Protein AF-A0A7C7V0B1-F1 (afdb_monomer)

Nearest PDB structures (foldseek):
  1vpr-assembly1_A  TM=5.498E-01  e=6.782E-03  Lingulaulax polyedra
  7qh3-assembly2_B  TM=4.962E-01  e=2.217E-03  Streptomyces tsukubensis NRRL18488
  3ebk-assembly3_B-2  TM=6.084E-01  e=1.508E-02  Blattella germanica
  4n7c-assembly1_A  TM=5.414E-01  e=1.095E-02  Blattella germanica
  5xdn-assembly1_B  TM=3.796E-01  e=1.393E+00  Homo sapiens

Solvent-accessible surface area (backbone atoms only — not comparable to full-atom values): 11658 Å² total; per-residue (Å²): 141,87,80,90,90,89,85,86,89,85,86,90,89,80,90,84,82,87,84,89,82,92,78,89,80,90,86,83,95,82,87,81,88,86,74,86,87,84,86,78,86,81,82,82,78,72,87,69,71,82,64,80,74,80,75,65,70,72,69,77,72,72,67,89,54,50,76,54,52,68,56,82,73,62,48,46,21,46,33,40,35,43,45,97,85,71,47,74,48,53,34,40,32,40,34,42,74,56,89,85,32,35,40,36,40,41,39,55,49,96,94,42,62,34,50,29,48,25,45,69,57,70,50,34,41,40,30,42,32,34,56,83,94,46,49,30,42,33,42,26,44,61,44,77,58,96,93,41,49,35,31,48,31,39,33,37,47,74,91,58,94,66,68,38,52,34,38,36,35,57,54,78,77,78,77,77,71,86,76,82,130

Structure (mmCIF, N/CA/C/O backbone):
data_AF-A0A7C7V0B1-F1
#
_entry.id   AF-A0A7C7V0B1-F1
#
loop_
_atom_site.group_PDB
_atom_site.id
_atom_site.type_symbol
_atom_site.label_atom_id
_atom_site.label_alt_id
_atom_site.label_comp_id
_atom_site.label_asym_id
_atom_site.label_entity_id
_atom_site.label_seq_id
_atom_site.pdbx_PDB_ins_code
_atom_site.Cartn_x
_atom_site.Cartn_y
_atom_site.Cartn_z
_atom_site.occupancy
_atom_site.B_iso_or_equiv
_atom_site.auth_seq_id
_atom_site.auth_comp_id
_atom_site.auth_asym_id
_atom_site.auth_atom_id
_atom_site.pdbx_PDB_model_num
ATOM 1 N N . MET A 1 1 ? 12.903 0.380 -45.245 1.00 43.28 1 MET A N 1
ATOM 2 C CA . MET A 1 1 ? 13.443 -0.996 -45.399 1.00 43.28 1 MET A CA 1
ATOM 3 C C . MET A 1 1 ? 14.188 -1.308 -44.102 1.00 43.28 1 MET A C 1
ATOM 5 O O . MET A 1 1 ? 15.089 -0.557 -43.791 1.00 43.28 1 MET A O 1
ATOM 9 N N . ARG A 1 2 ? 13.814 -2.235 -43.213 1.00 42.97 2 ARG A N 1
ATOM 10 C CA . ARG A 1 2 ? 13.424 -3.642 -43.376 1.00 42.97 2 ARG A CA 1
ATOM 11 C C . ARG A 1 2 ? 12.303 -4.007 -42.384 1.00 42.97 2 ARG A C 1
ATOM 13 O O . ARG A 1 2 ? 12.419 -3.738 -41.195 1.00 42.97 2 ARG A O 1
ATOM 20 N N . ARG A 1 3 ? 11.232 -4.609 -42.906 1.00 41.62 3 ARG A N 1
ATOM 21 C CA . ARG A 1 3 ? 10.153 -5.289 -42.173 1.00 41.62 3 ARG A CA 1
ATOM 22 C C . ARG A 1 3 ? 10.438 -6.798 -42.153 1.00 41.62 3 ARG A C 1
ATOM 24 O O . ARG A 1 3 ? 11.178 -7.274 -43.006 1.00 41.62 3 ARG A O 1
ATOM 31 N N . GLN A 1 4 ? 9.724 -7.503 -41.2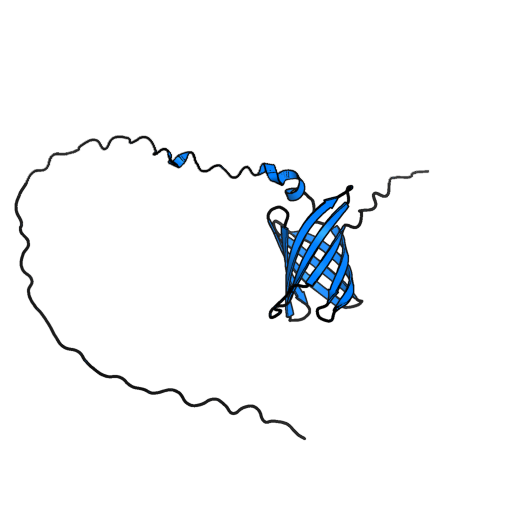71 1.00 45.44 4 GLN A N 1
ATOM 32 C CA . GLN A 1 4 ? 9.375 -8.932 -41.340 1.00 45.44 4 GLN A CA 1
ATOM 33 C C . GLN A 1 4 ? 10.504 -9.944 -41.129 1.00 45.44 4 GLN A C 1
ATOM 35 O O . GLN A 1 4 ? 11.417 -10.028 -41.941 1.00 45.44 4 GLN A O 1
ATOM 40 N N . ARG A 1 5 ? 10.342 -10.784 -40.093 1.00 54.62 5 ARG A N 1
ATOM 41 C CA . ARG A 1 5 ? 10.600 -12.242 -40.092 1.00 54.62 5 ARG A CA 1
ATOM 42 C C . ARG A 1 5 ? 10.501 -12.803 -38.668 1.00 54.62 5 ARG A C 1
ATOM 44 O O . ARG A 1 5 ? 11.525 -13.086 -38.084 1.00 54.62 5 ARG A O 1
ATOM 51 N N . TYR A 1 6 ? 9.293 -12.967 -38.126 1.00 43.28 6 TYR A N 1
ATOM 52 C CA . TYR A 1 6 ? 9.020 -13.939 -37.050 1.00 43.28 6 TYR A CA 1
ATOM 53 C C . TYR A 1 6 ? 7.540 -14.334 -37.105 1.00 43.28 6 TYR A C 1
ATOM 55 O O . TYR A 1 6 ? 6.726 -13.918 -36.291 1.00 43.28 6 TYR A O 1
ATOM 63 N N . LEU A 1 7 ? 7.181 -15.083 -38.146 1.00 43.78 7 LEU A N 1
ATOM 64 C CA . LEU A 1 7 ? 5.898 -15.774 -38.242 1.00 43.78 7 LEU A CA 1
ATOM 65 C C . LEU A 1 7 ? 6.133 -17.065 -39.031 1.00 43.78 7 LEU A C 1
ATOM 67 O O . LEU A 1 7 ? 5.916 -17.076 -40.231 1.00 43.78 7 LEU A O 1
ATOM 71 N N . PHE A 1 8 ? 6.699 -18.096 -38.395 1.00 40.25 8 PHE A N 1
ATOM 72 C CA . PHE A 1 8 ? 6.881 -19.423 -39.008 1.00 40.25 8 PHE A CA 1
ATOM 73 C C . PHE A 1 8 ? 7.229 -20.498 -37.964 1.00 40.25 8 PHE A C 1
ATOM 75 O O . PHE A 1 8 ? 8.280 -21.104 -38.066 1.00 40.25 8 PHE A O 1
ATOM 82 N N . ILE A 1 9 ? 6.377 -20.753 -36.960 1.00 39.91 9 ILE A N 1
ATOM 83 C CA . ILE A 1 9 ? 6.318 -22.083 -36.309 1.00 39.91 9 ILE A CA 1
ATOM 84 C C . ILE A 1 9 ? 4.865 -22.364 -35.878 1.00 39.91 9 ILE A C 1
ATOM 86 O O . ILE A 1 9 ? 4.483 -22.192 -34.727 1.00 39.91 9 ILE A O 1
ATOM 90 N N . LEU A 1 10 ? 4.039 -22.766 -36.842 1.00 38.09 10 LEU A N 1
ATOM 91 C CA . LEU A 1 10 ? 2.802 -23.526 -36.649 1.00 38.09 10 LEU A CA 1
ATOM 92 C C . LEU A 1 10 ? 2.903 -24.696 -37.628 1.00 38.09 10 LEU A C 1
ATOM 94 O O . LEU A 1 10 ? 2.845 -24.451 -38.829 1.00 38.09 10 LEU A O 1
ATOM 98 N N . SER A 1 11 ? 3.123 -25.922 -37.143 1.00 38.41 11 SER A N 1
ATOM 99 C CA . SER A 1 11 ? 2.775 -27.187 -37.820 1.00 38.41 11 SER A CA 1
ATOM 100 C C . SER A 1 11 ? 3.426 -28.382 -37.111 1.00 38.41 11 SER A C 1
ATOM 102 O O . SER A 1 11 ? 4.613 -28.338 -36.810 1.00 38.41 11 SER A O 1
ATOM 104 N N . ALA A 1 12 ? 2.650 -29.464 -36.994 1.00 34.66 12 ALA A N 1
ATOM 105 C CA . ALA A 1 12 ? 3.042 -30.857 -36.746 1.00 34.66 12 ALA A CA 1
ATOM 106 C C . ALA A 1 12 ? 3.020 -31.368 -35.292 1.00 34.66 12 ALA A C 1
ATOM 108 O O . ALA A 1 12 ? 4.056 -31.533 -34.663 1.00 34.66 12 ALA A O 1
ATOM 109 N N . ALA A 1 13 ? 1.821 -31.728 -34.817 1.00 35.50 13 ALA A N 1
ATOM 110 C CA . ALA A 1 13 ? 1.584 -32.981 -34.081 1.00 35.50 13 ALA A CA 1
ATOM 111 C C . ALA A 1 13 ? 0.068 -33.244 -33.975 1.00 35.50 13 ALA A C 1
ATOM 113 O O . ALA A 1 13 ? -0.548 -33.119 -32.922 1.00 35.50 13 ALA A O 1
ATOM 114 N N . CYS A 1 14 ? -0.547 -33.567 -35.112 1.00 31.14 14 CYS A N 1
ATOM 115 C CA . CYS A 1 14 ? -1.854 -34.212 -35.196 1.00 31.14 14 CYS A CA 1
ATOM 116 C C . CYS A 1 14 ? -1.627 -35.546 -35.924 1.00 31.14 14 CYS A C 1
ATOM 118 O O . CYS A 1 14 ? -0.825 -35.565 -36.855 1.00 31.14 14 CYS A O 1
ATOM 120 N N . LEU A 1 15 ? -2.355 -36.592 -35.512 1.00 37.19 15 LEU A N 1
ATOM 121 C CA . LEU A 1 15 ? -2.392 -37.981 -36.016 1.00 37.19 15 LEU A CA 1
ATOM 122 C C . LEU A 1 15 ? -1.571 -39.013 -35.224 1.00 37.19 15 LEU A C 1
ATOM 124 O O . LEU A 1 15 ? -0.414 -39.273 -35.529 1.00 37.19 15 LEU A O 1
ATOM 128 N N . LEU A 1 16 ? -2.257 -39.716 -34.315 1.00 43.81 16 LEU A N 1
ATOM 129 C CA . LEU A 1 16 ? -2.244 -41.183 -34.278 1.00 43.81 16 LEU A CA 1
ATOM 130 C C . LEU A 1 16 ? -3.671 -41.692 -33.991 1.00 43.81 16 LEU A C 1
ATOM 132 O O . LEU A 1 16 ? -4.286 -41.358 -32.981 1.00 43.81 16 LEU A O 1
ATOM 136 N N . ALA A 1 17 ? -4.185 -42.438 -34.968 1.00 39.75 17 ALA A N 1
ATOM 137 C CA . ALA A 1 17 ? -5.467 -43.137 -35.044 1.00 39.75 17 ALA A CA 1
ATOM 138 C C . ALA A 1 17 ? -5.541 -44.291 -34.013 1.00 39.75 17 ALA A C 1
ATOM 140 O O . ALA A 1 17 ? -4.531 -44.922 -33.727 1.00 39.75 17 ALA A O 1
ATOM 141 N N . ALA A 1 18 ? -6.650 -44.481 -33.291 1.00 40.47 18 ALA A N 1
ATOM 142 C CA . ALA A 1 18 ? -7.795 -45.354 -33.608 1.00 40.47 18 ALA A CA 1
ATOM 143 C C . ALA A 1 18 ? -7.460 -46.839 -33.887 1.00 40.47 18 ALA A C 1
ATOM 145 O O . ALA A 1 18 ? -6.931 -47.155 -34.949 1.00 40.47 18 ALA A O 1
ATOM 146 N N . SER A 1 19 ? -7.853 -47.750 -32.978 1.00 43.00 19 SER A N 1
ATOM 147 C CA . SER A 1 19 ? -8.648 -48.984 -33.235 1.00 43.00 19 SER A CA 1
ATOM 148 C C . SER A 1 19 ? -8.567 -50.020 -32.087 1.00 43.00 19 SER A C 1
ATOM 150 O O . SER A 1 19 ? -7.704 -49.922 -31.222 1.00 43.00 19 SER A O 1
ATOM 152 N N . CYS A 1 20 ? -9.481 -51.006 -32.133 1.00 35.62 20 CYS A N 1
ATOM 153 C CA . CYS A 1 20 ? -9.817 -52.092 -31.186 1.00 35.62 20 CYS A CA 1
ATOM 154 C C . CYS A 1 20 ? -10.740 -51.681 -30.023 1.00 35.62 20 CYS A C 1
ATOM 156 O O . CYS A 1 20 ? -10.361 -50.903 -29.166 1.00 35.62 20 CYS A O 1
ATOM 158 N N . GLY A 1 21 ? -11.966 -52.179 -29.880 1.00 37.69 21 GLY A N 1
ATOM 159 C CA . GLY A 1 21 ? -12.717 -53.188 -30.622 1.00 37.69 21 GLY A CA 1
ATOM 160 C C . GLY A 1 21 ? -13.992 -53.499 -29.829 1.00 37.69 21 GLY A C 1
ATOM 161 O O . GLY A 1 21 ? -13.949 -53.650 -28.612 1.00 37.69 21 GLY A O 1
ATOM 162 N N . VAL A 1 22 ? -15.128 -53.535 -30.520 1.00 48.03 22 VAL A N 1
ATOM 163 C CA . VAL A 1 22 ? -16.443 -53.934 -30.001 1.00 48.03 22 VAL A CA 1
ATOM 164 C C . VAL A 1 22 ? -16.559 -55.462 -30.052 1.00 48.03 22 VAL A C 1
ATOM 166 O O . VAL A 1 22 ? -16.327 -56.044 -31.107 1.00 48.03 22 VAL A O 1
ATOM 169 N N . ALA A 1 23 ? -16.978 -56.090 -28.951 1.00 43.03 23 ALA A N 1
ATOM 170 C CA . ALA A 1 23 ? -17.620 -57.413 -28.896 1.00 43.03 23 ALA A CA 1
ATOM 171 C C . ALA A 1 23 ? -18.469 -57.452 -27.600 1.00 43.03 23 ALA A C 1
ATOM 173 O O . ALA A 1 23 ? -17.923 -57.264 -26.519 1.00 43.03 23 ALA A O 1
ATOM 174 N N . ILE A 1 24 ? -19.810 -57.369 -27.650 1.00 38.50 24 ILE A N 1
ATOM 175 C CA . ILE A 1 24 ? -20.775 -58.493 -27.778 1.00 38.50 24 ILE A CA 1
ATOM 176 C C . ILE A 1 24 ? -20.533 -59.540 -26.668 1.00 38.50 24 ILE A C 1
ATOM 178 O O . ILE A 1 24 ? -19.455 -60.106 -26.620 1.00 38.50 24 ILE A O 1
ATOM 182 N N . GLY A 1 25 ? -21.441 -59.917 -25.762 1.00 32.84 25 GLY A N 1
ATOM 183 C CA . GLY A 1 25 ? -22.861 -59.654 -25.539 1.00 32.84 25 GLY A CA 1
ATOM 184 C C . GLY A 1 25 ? -23.385 -60.609 -24.437 1.00 32.84 25 GLY A C 1
ATOM 185 O O . GLY A 1 25 ? -22.753 -61.618 -24.148 1.00 32.84 25 GLY A O 1
ATOM 186 N N . LEU A 1 26 ? -24.532 -60.259 -23.837 1.00 42.31 26 LEU A N 1
ATOM 187 C CA . LEU A 1 26 ? -25.554 -61.132 -23.219 1.00 42.31 26 LEU A CA 1
ATOM 188 C C . LEU A 1 26 ? -25.122 -62.368 -22.397 1.00 42.31 26 LEU A C 1
ATOM 190 O O . LEU A 1 26 ? -24.929 -63.436 -22.966 1.00 42.31 26 LEU A O 1
ATOM 194 N N . VAL A 1 27 ? -25.220 -62.289 -21.059 1.00 47.41 27 VAL A N 1
ATOM 195 C CA . VAL A 1 27 ? -25.471 -63.461 -20.192 1.00 47.41 27 VAL A CA 1
ATOM 196 C C . VAL A 1 27 ? -26.363 -63.083 -18.988 1.00 47.41 27 VAL A C 1
ATOM 198 O O . VAL A 1 27 ? -25.929 -62.449 -18.037 1.00 47.41 27 VAL A O 1
ATOM 201 N N . LEU A 1 28 ? -27.617 -63.544 -19.072 1.00 43.31 28 LEU A N 1
ATOM 202 C CA . LEU A 1 28 ? -28.501 -64.053 -18.006 1.00 43.31 28 LEU A CA 1
ATOM 203 C C . LEU A 1 28 ? -29.136 -63.103 -16.970 1.00 43.31 28 LEU A C 1
ATOM 205 O O . LEU A 1 28 ? -28.663 -62.875 -15.863 1.00 43.31 28 LEU A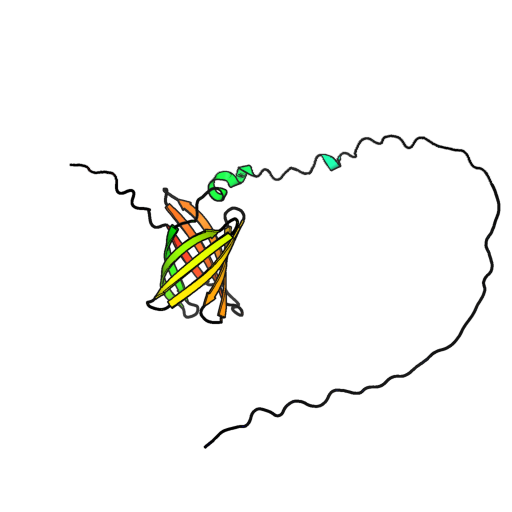 O 1
ATOM 209 N N . HIS A 1 29 ? -30.373 -62.743 -17.312 1.00 39.72 29 HIS A N 1
ATOM 210 C CA . HIS A 1 29 ? -31.479 -62.381 -16.435 1.00 39.72 29 HIS A CA 1
ATOM 211 C C . HIS A 1 29 ? -32.038 -63.630 -15.727 1.00 39.72 29 HIS A C 1
ATOM 213 O O . HIS A 1 29 ? -32.868 -64.330 -16.306 1.00 39.72 29 HIS A O 1
ATOM 219 N N . ARG A 1 30 ? -31.634 -63.931 -14.488 1.00 43.56 30 ARG A N 1
ATOM 220 C CA . ARG A 1 30 ? -32.446 -64.765 -13.578 1.00 43.56 30 ARG A CA 1
ATOM 221 C C . ARG A 1 30 ? -31.876 -64.746 -12.166 1.00 43.56 30 ARG A C 1
ATOM 223 O O . ARG A 1 30 ? -30.726 -65.115 -12.003 1.00 43.56 30 ARG A O 1
ATOM 230 N N . TRP A 1 31 ? -32.718 -64.354 -11.210 1.00 42.06 31 TRP A N 1
ATOM 231 C CA . TRP A 1 31 ? -32.810 -64.795 -9.806 1.00 42.06 31 TRP A CA 1
ATOM 232 C C . TRP A 1 31 ? -33.195 -63.628 -8.886 1.00 42.06 31 TRP A C 1
ATOM 234 O O . TRP A 1 31 ? -32.375 -63.041 -8.192 1.00 42.06 31 TRP A O 1
ATOM 244 N N . LEU A 1 32 ? -34.495 -63.323 -8.889 1.00 49.44 32 LEU A N 1
ATOM 245 C CA . LEU A 1 32 ? -35.196 -62.712 -7.761 1.00 49.44 32 LEU A CA 1
ATOM 246 C C . LEU A 1 32 ? -35.729 -63.856 -6.887 1.00 49.44 32 LEU A C 1
ATOM 248 O O . LEU A 1 32 ? -36.553 -64.630 -7.379 1.00 49.44 32 LEU A O 1
ATOM 252 N N . PRO A 1 33 ? -35.332 -63.977 -5.613 1.00 43.28 33 PRO A N 1
ATOM 253 C CA . PRO A 1 33 ? -36.150 -64.661 -4.632 1.00 43.28 33 PRO A CA 1
ATOM 254 C C . PRO A 1 33 ? -37.215 -63.686 -4.123 1.00 43.28 33 PRO A C 1
ATOM 256 O O . PRO A 1 33 ? -36.978 -62.832 -3.274 1.00 43.28 33 PRO A O 1
ATOM 259 N N . SER A 1 34 ? -38.414 -63.826 -4.675 1.00 50.56 34 SER A N 1
ATOM 260 C CA . SER A 1 34 ? -39.653 -63.396 -4.045 1.00 50.56 34 SER A CA 1
ATOM 261 C C . SER A 1 34 ? -40.023 -64.421 -2.981 1.00 50.56 34 SER A C 1
ATOM 263 O O . SER A 1 34 ? -40.470 -65.511 -3.337 1.00 50.56 34 SER A O 1
ATOM 265 N N . ALA A 1 35 ? -39.868 -64.082 -1.703 1.00 43.75 35 ALA A N 1
ATOM 266 C CA . ALA A 1 35 ? -40.652 -64.729 -0.665 1.00 43.75 35 ALA A CA 1
ATOM 267 C C . ALA A 1 35 ? -40.609 -63.998 0.687 1.00 43.75 35 ALA A C 1
ATOM 269 O O . ALA A 1 35 ? -39.569 -63.977 1.328 1.00 43.75 35 ALA A O 1
ATOM 270 N N . TRP A 1 36 ? -41.805 -63.568 1.118 1.00 45.97 36 TRP A N 1
ATOM 271 C CA . TRP A 1 36 ? -42.296 -63.583 2.505 1.00 45.97 36 TRP A CA 1
ATOM 272 C C . TRP A 1 36 ? -41.688 -62.491 3.404 1.00 45.97 36 TRP A C 1
ATOM 274 O O . TRP A 1 36 ? -40.487 -62.390 3.566 1.00 45.97 36 TRP A O 1
ATOM 284 N N . GLY A 1 37 ? -42.440 -61.590 4.022 1.00 41.00 37 GLY A N 1
ATOM 285 C CA . GLY A 1 37 ? -43.794 -61.691 4.545 1.00 41.00 37 GLY A CA 1
ATOM 286 C C . GLY A 1 37 ? -43.730 -61.142 5.971 1.00 41.00 37 GLY A C 1
ATOM 287 O O . GLY A 1 37 ? -42.967 -61.656 6.780 1.00 41.00 37 GLY A O 1
ATOM 288 N N . GLY A 1 38 ? -44.502 -60.095 6.261 1.00 39.75 38 GLY A N 1
ATOM 289 C CA . GLY A 1 38 ? -44.623 -59.530 7.606 1.00 39.75 38 GLY A CA 1
ATOM 290 C C . GLY A 1 38 ? -44.316 -58.040 7.654 1.00 39.75 38 GLY A C 1
ATOM 291 O O . GLY A 1 38 ? -43.165 -57.634 7.743 1.00 39.75 38 GLY A O 1
ATOM 292 N N . GLN A 1 39 ? -45.371 -57.232 7.636 1.00 54.25 39 GLN A N 1
ATOM 293 C CA . GLN A 1 39 ? -45.304 -55.870 8.146 1.00 54.25 39 GLN A CA 1
ATOM 294 C C . GLN A 1 39 ? -45.686 -55.899 9.627 1.00 54.25 39 GLN A C 1
ATOM 296 O O . GLN A 1 39 ? -46.718 -56.479 9.971 1.00 54.25 39 GLN A O 1
ATOM 301 N N . PRO A 1 40 ? -44.928 -55.211 10.482 1.00 50.22 40 PRO A N 1
ATOM 302 C CA . PRO A 1 40 ? -45.550 -54.420 11.528 1.00 50.22 40 PRO A CA 1
ATOM 303 C C . PRO A 1 40 ? -45.236 -52.933 11.312 1.00 50.22 40 PRO A C 1
ATOM 305 O O . PRO A 1 40 ? -44.101 -52.546 11.049 1.00 50.22 40 PRO A O 1
ATOM 308 N N . ALA A 1 41 ? -46.272 -52.098 11.388 1.00 52.84 41 ALA A N 1
ATOM 309 C CA . ALA A 1 41 ? -46.133 -50.651 11.535 1.00 52.84 41 ALA A CA 1
ATOM 310 C C . ALA A 1 41 ? -45.786 -50.292 12.999 1.00 52.84 41 ALA A C 1
ATOM 312 O O . ALA A 1 41 ? -45.869 -51.150 13.877 1.00 52.84 41 ALA A O 1
ATOM 313 N N . PRO A 1 42 ? -45.570 -49.002 13.283 1.00 48.66 42 PRO A N 1
ATOM 314 C CA . PRO A 1 42 ? -44.304 -48.286 13.245 1.00 48.66 42 PRO A CA 1
ATOM 315 C C . PRO A 1 42 ? -43.605 -48.335 14.617 1.00 48.66 42 PRO A C 1
ATOM 317 O O . PRO A 1 42 ? -44.239 -48.114 15.646 1.00 48.66 42 PRO A O 1
ATOM 320 N N . ALA A 1 43 ? -42.298 -48.596 14.642 1.00 48.47 43 ALA A N 1
ATOM 321 C CA . ALA A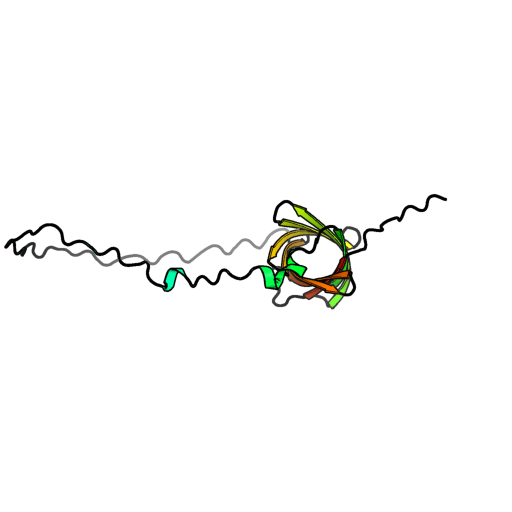 1 43 ? -41.507 -48.338 15.839 1.00 48.47 43 ALA A CA 1
ATOM 322 C C . ALA A 1 43 ? -41.139 -46.852 15.855 1.00 48.47 43 ALA A C 1
ATOM 324 O O . ALA A 1 43 ? -40.562 -46.336 14.900 1.00 48.47 43 ALA A O 1
ATOM 325 N N . GLU A 1 44 ? -41.550 -46.193 16.930 1.00 53.56 44 GLU A N 1
ATOM 326 C CA . GLU A 1 44 ? -41.166 -44.856 17.353 1.00 53.56 44 GLU A CA 1
ATOM 327 C C . GLU A 1 44 ? -39.640 -44.702 17.250 1.00 53.56 44 GLU A C 1
ATOM 329 O O . GLU A 1 44 ? -38.887 -45.292 18.024 1.00 53.56 44 GLU A O 1
ATOM 334 N N . GLU A 1 45 ? -39.175 -43.938 16.260 1.00 48.34 45 GLU A N 1
ATOM 335 C CA . GLU A 1 45 ? -37.802 -43.446 16.238 1.00 48.34 45 GLU A CA 1
ATOM 336 C C . GLU A 1 45 ? -37.727 -42.362 17.310 1.00 48.34 45 GLU A C 1
ATOM 338 O O . GLU A 1 45 ? -38.281 -41.270 17.161 1.00 48.34 45 GLU A O 1
ATOM 343 N N . GLU A 1 46 ? -37.140 -42.749 18.442 1.00 53.31 46 GLU A N 1
ATOM 344 C CA . GLU A 1 46 ? -36.805 -41.886 19.561 1.00 53.31 46 GLU A CA 1
ATOM 345 C C . GLU A 1 46 ? -36.357 -40.512 19.065 1.00 53.31 46 GLU A C 1
ATOM 347 O O . GLU A 1 46 ? -35.462 -40.393 18.224 1.00 53.31 46 GLU A O 1
ATOM 352 N N . ALA A 1 47 ? -36.951 -39.4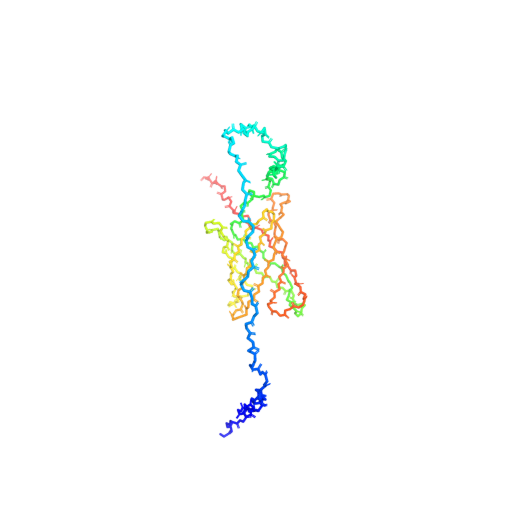67 19.641 1.00 52.94 47 ALA A N 1
ATOM 353 C CA . ALA A 1 47 ? -36.399 -38.127 19.634 1.00 52.94 47 ALA A CA 1
ATOM 354 C C . ALA A 1 47 ? -35.032 -38.166 20.336 1.00 52.94 47 ALA A C 1
ATOM 356 O O . ALA A 1 47 ? -34.902 -37.852 21.519 1.00 52.94 47 ALA A O 1
ATOM 357 N N . GLY A 1 48 ? -34.015 -38.606 19.597 1.00 44.81 48 GLY A N 1
ATOM 358 C CA . GLY A 1 48 ? -32.625 -38.536 19.982 1.00 44.81 48 GLY A CA 1
ATOM 359 C C . GLY A 1 48 ? -32.310 -37.076 20.237 1.00 44.81 48 GLY A C 1
ATOM 360 O O . GLY A 1 48 ? -32.394 -36.240 19.334 1.00 44.81 48 GLY A O 1
ATOM 361 N N . ALA A 1 49 ? -31.995 -36.766 21.492 1.00 61.94 49 ALA A N 1
ATOM 362 C CA . ALA A 1 49 ? -31.437 -35.484 21.875 1.00 61.94 49 ALA A CA 1
ATOM 363 C C . ALA A 1 49 ? -30.365 -35.073 20.848 1.00 61.94 49 ALA A C 1
ATOM 365 O O . ALA A 1 49 ? -29.569 -35.930 20.441 1.00 61.94 49 ALA A O 1
ATOM 366 N N . PRO A 1 50 ? -30.337 -33.802 20.399 1.00 50.66 50 PRO A N 1
ATOM 367 C CA . PRO A 1 50 ? -29.337 -33.368 19.439 1.00 50.66 50 PRO A CA 1
ATOM 368 C C . PRO A 1 50 ? -27.959 -33.709 19.996 1.00 50.66 50 PRO A C 1
ATOM 370 O O . PRO A 1 50 ? -27.632 -33.393 21.141 1.00 50.66 50 PRO A O 1
ATOM 373 N N . ALA A 1 51 ? -27.189 -34.431 19.192 1.00 49.34 51 ALA A N 1
ATOM 374 C CA . ALA A 1 51 ? -25.889 -34.924 19.589 1.00 49.34 51 ALA A CA 1
ATOM 375 C C . ALA A 1 51 ? -24.991 -33.762 20.075 1.00 49.34 51 AL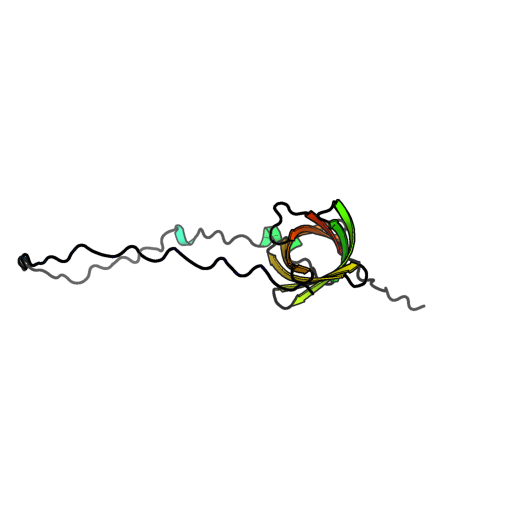A A C 1
ATOM 377 O O . ALA A 1 51 ? -25.070 -32.650 19.543 1.00 49.34 51 ALA A O 1
ATOM 378 N N . PRO A 1 52 ? -24.126 -34.000 21.080 1.00 51.66 52 PRO A N 1
ATOM 379 C CA . PRO A 1 52 ? -23.416 -32.948 21.819 1.00 51.66 52 PRO A CA 1
ATOM 380 C C . PRO A 1 52 ? -22.421 -32.130 20.976 1.00 51.66 52 PRO A C 1
ATOM 382 O O . PRO A 1 52 ? -21.801 -31.204 21.486 1.00 51.66 52 PRO A O 1
ATOM 385 N N . TRP A 1 53 ? -22.286 -32.423 19.681 1.00 58.66 53 TRP A N 1
ATOM 386 C CA . TRP A 1 53 ? -21.457 -31.672 18.741 1.00 58.66 53 TRP A CA 1
ATOM 387 C C . TRP A 1 53 ? -22.075 -30.339 18.281 1.00 58.66 53 TRP A C 1
ATOM 389 O O . TRP A 1 53 ? -21.377 -29.547 17.655 1.00 58.66 53 TRP A O 1
ATOM 399 N N . ILE A 1 54 ? -23.340 -30.042 18.617 1.00 54.72 54 ILE A N 1
ATOM 400 C CA . ILE A 1 54 ? -23.971 -28.735 18.328 1.00 54.72 54 ILE A CA 1
ATOM 401 C C . ILE A 1 54 ? -23.497 -27.610 19.283 1.00 54.72 54 ILE A C 1
ATOM 403 O O . ILE A 1 54 ? -23.764 -26.443 19.025 1.00 54.72 54 ILE A O 1
ATOM 407 N N . MET A 1 55 ? -22.721 -27.908 20.332 1.00 45.78 55 MET A N 1
ATOM 408 C CA . MET A 1 55 ? -22.223 -26.907 21.301 1.00 45.78 55 MET A CA 1
ATOM 409 C C . MET A 1 55 ? -20.698 -26.690 21.271 1.00 4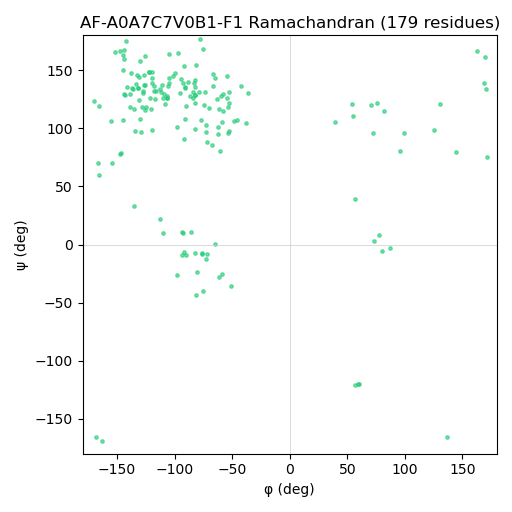5.78 55 MET A C 1
ATOM 411 O O . MET A 1 55 ? -20.120 -26.220 22.247 1.00 45.78 55 MET A O 1
ATOM 415 N N . SER A 1 56 ? -20.015 -27.024 20.173 1.00 53.50 56 SER A N 1
ATOM 416 C CA . SER A 1 56 ? -18.580 -26.705 20.021 1.00 53.50 56 SER A CA 1
ATOM 417 C C . SER A 1 56 ? -18.235 -26.132 18.651 1.00 53.50 56 SER A C 1
ATOM 419 O O . SER A 1 56 ? -17.131 -26.301 18.145 1.00 53.50 56 SER A O 1
ATOM 421 N N . LEU A 1 57 ? -19.170 -25.377 18.072 1.00 52.53 57 LEU A N 1
ATOM 422 C CA . LEU A 1 57 ? -18.742 -24.098 17.531 1.00 52.53 57 LEU A CA 1
ATOM 423 C C . LEU A 1 57 ? -18.477 -23.235 18.765 1.00 52.53 57 LEU A C 1
ATOM 425 O O . LEU A 1 57 ? -19.383 -22.578 19.269 1.00 52.53 57 LEU A O 1
ATOM 429 N N . GLU A 1 58 ? -17.255 -23.291 19.296 1.00 57.47 58 GLU A N 1
ATOM 430 C CA . GLU A 1 58 ? -16.686 -22.068 19.842 1.00 57.47 58 GLU A CA 1
ATOM 431 C C . GLU A 1 58 ? -16.817 -21.051 18.712 1.00 57.47 58 GLU A C 1
ATOM 433 O O . GLU A 1 58 ? -16.094 -21.088 17.718 1.00 57.47 58 GLU A O 1
ATOM 438 N N . GLU A 1 59 ? -17.876 -20.251 18.805 1.00 58.34 59 GLU A N 1
ATOM 439 C CA . GLU A 1 59 ? -18.011 -19.005 18.086 1.00 58.34 59 GLU A CA 1
ATOM 440 C C . GLU A 1 59 ? -16.687 -18.291 18.328 1.00 58.34 59 GLU A C 1
ATOM 442 O O . GLU A 1 59 ? -16.402 -17.915 19.465 1.00 58.34 59 GLU A O 1
ATOM 447 N N . ASP A 1 60 ? -15.840 -18.248 17.292 1.00 55.59 60 ASP A N 1
ATOM 448 C CA . ASP A 1 60 ? -14.612 -17.461 17.251 1.00 55.59 60 ASP A CA 1
ATOM 449 C C . ASP A 1 60 ? -14.915 -16.140 17.951 1.00 55.59 60 ASP A C 1
ATOM 451 O O . ASP A 1 60 ? -15.645 -15.324 17.392 1.00 55.59 60 ASP A O 1
ATOM 455 N N . ASP A 1 61 ? -14.426 -15.972 19.182 1.00 55.53 61 ASP A N 1
ATOM 456 C CA . ASP A 1 61 ? -14.647 -14.767 19.969 1.00 55.53 61 ASP A CA 1
ATOM 457 C C . ASP A 1 61 ? -14.070 -13.596 19.156 1.00 55.53 61 ASP A C 1
ATOM 459 O O . ASP A 1 61 ? -12.840 -13.469 19.037 1.00 55.53 61 ASP A O 1
ATOM 463 N N . PRO A 1 62 ? -14.913 -12.754 18.524 1.00 58.53 62 PRO A N 1
ATOM 464 C CA . PRO A 1 62 ? -14.420 -11.718 17.629 1.00 58.53 62 PRO A CA 1
ATOM 465 C C . PRO A 1 62 ? -13.729 -10.588 18.409 1.00 58.53 62 PRO A C 1
ATOM 467 O O . PRO A 1 62 ? -13.086 -9.720 17.803 1.00 58.53 62 PRO A O 1
ATOM 470 N N . ASP A 1 63 ? -13.812 -10.595 19.743 1.00 50.72 63 ASP A N 1
ATOM 471 C CA . ASP A 1 63 ? -13.500 -9.439 20.571 1.00 50.72 63 ASP A CA 1
ATOM 472 C C . ASP A 1 63 ? -12.054 -9.405 21.085 1.00 50.72 63 ASP A C 1
ATOM 474 O O . ASP A 1 63 ? -11.578 -8.345 21.504 1.00 50.72 63 ASP A O 1
ATOM 478 N N . ALA A 1 64 ? -11.259 -10.468 20.909 1.00 50.41 64 ALA A N 1
ATOM 479 C CA . ALA A 1 64 ? -9.821 -10.420 21.213 1.00 50.41 64 ALA A CA 1
ATOM 480 C C . ALA A 1 64 ? -8.992 -9.600 20.188 1.00 50.41 64 ALA A C 1
ATOM 482 O O . ALA A 1 64 ? -7.839 -9.251 20.452 1.00 50.41 64 ALA A O 1
ATOM 483 N N . SER A 1 65 ? -9.568 -9.237 19.030 1.00 52.34 65 SER A N 1
ATOM 484 C CA . SER A 1 65 ? -8.934 -8.407 17.978 1.00 52.34 65 SER A CA 1
ATOM 485 C C . SER A 1 65 ? -9.526 -6.989 17.840 1.00 52.34 65 SER A C 1
ATOM 487 O O . SER A 1 65 ? -9.195 -6.247 16.903 1.00 52.34 65 SER A O 1
ATOM 489 N N . GLY A 1 66 ? -10.388 -6.578 18.778 1.00 55.44 66 GLY A N 1
ATOM 490 C CA . GLY A 1 66 ? -11.285 -5.425 18.629 1.00 55.44 66 GLY A CA 1
ATOM 491 C C . GLY A 1 66 ? -10.616 -4.057 18.430 1.00 55.44 66 GLY A C 1
ATOM 492 O O . GLY A 1 66 ? -11.176 -3.186 17.764 1.00 55.44 66 GLY A O 1
ATOM 493 N N . THR A 1 67 ? -9.394 -3.837 18.929 1.00 62.03 67 THR A N 1
ATOM 494 C CA . THR A 1 67 ? -8.772 -2.500 18.849 1.00 62.03 67 THR A CA 1
ATOM 495 C C . THR A 1 67 ? -8.254 -2.162 17.456 1.00 62.03 67 THR A C 1
ATOM 497 O O . THR A 1 67 ? -8.401 -1.024 17.014 1.00 62.03 67 THR A O 1
ATOM 500 N N . LEU A 1 68 ? -7.641 -3.118 16.747 1.00 70.25 68 LEU A N 1
ATOM 501 C CA . LEU A 1 68 ? -7.123 -2.837 15.411 1.00 70.25 68 LEU A CA 1
ATOM 502 C C . LEU A 1 68 ? -8.229 -2.919 14.374 1.00 70.25 68 LEU A C 1
ATOM 504 O O . LEU A 1 68 ? -8.284 -2.010 13.552 1.00 70.25 68 LEU A O 1
ATOM 508 N N . ALA A 1 69 ? -9.119 -3.918 14.424 1.00 67.62 69 ALA A N 1
ATOM 509 C CA . ALA A 1 69 ? -10.205 -4.115 13.454 1.00 67.62 69 ALA A CA 1
ATOM 510 C C . ALA A 1 69 ? -11.058 -2.849 13.221 1.00 67.62 69 ALA A C 1
ATOM 512 O O . ALA A 1 69 ? -11.424 -2.555 12.082 1.00 67.62 69 ALA A O 1
ATOM 513 N N . ALA A 1 70 ? -11.276 -2.051 14.269 1.00 76.62 70 ALA A N 1
ATOM 514 C CA . ALA A 1 70 ? -12.043 -0.808 14.223 1.00 76.62 70 ALA A CA 1
ATOM 515 C C . ALA A 1 70 ? -11.262 0.431 13.726 1.00 76.62 70 ALA A C 1
ATOM 517 O O . ALA A 1 70 ? -11.859 1.486 13.520 1.00 76.62 70 ALA A O 1
ATOM 518 N N . VAL A 1 71 ? -9.939 0.347 13.520 1.00 89.88 71 VAL A N 1
ATOM 519 C CA . VAL A 1 71 ? -9.121 1.503 13.104 1.00 89.88 71 VAL A CA 1
ATOM 520 C C . VAL A 1 71 ? -9.551 2.011 11.732 1.00 89.88 71 VAL A C 1
ATOM 522 O O . VAL A 1 71 ? -9.502 1.272 10.748 1.00 89.88 71 VAL A O 1
ATOM 525 N N . ASP A 1 72 ? -9.875 3.299 11.640 1.00 92.69 72 ASP A N 1
ATOM 526 C CA . ASP A 1 72 ? -10.136 3.945 10.359 1.00 92.69 72 ASP A CA 1
ATOM 527 C C . ASP A 1 72 ? -8.849 4.106 9.524 1.00 92.69 72 ASP A C 1
ATOM 529 O O . ASP A 1 72 ? -7.905 4.822 9.888 1.00 92.69 72 ASP A O 1
ATOM 533 N N . LEU A 1 73 ? -8.843 3.453 8.360 1.00 96.12 73 LEU A N 1
ATOM 534 C CA . LEU A 1 73 ? -7.746 3.485 7.395 1.00 96.12 73 LEU A CA 1
ATOM 535 C C . LEU A 1 73 ? -7.886 4.609 6.360 1.00 96.12 73 LEU A C 1
ATOM 537 O O . LEU A 1 73 ? -6.944 4.832 5.599 1.00 96.12 73 LEU A O 1
ATOM 541 N N . GLU A 1 74 ? -9.011 5.320 6.290 1.00 96.44 74 GLU A N 1
ATOM 542 C CA . GLU A 1 74 ? -9.174 6.404 5.322 1.00 96.44 74 GLU A CA 1
ATOM 543 C C . GLU A 1 74 ? -8.214 7.562 5.600 1.00 96.44 74 GLU A C 1
ATOM 545 O O . GLU A 1 74 ? -7.921 7.905 6.745 1.00 96.44 74 GLU A O 1
ATOM 550 N N . GLY A 1 75 ? -7.707 8.187 4.538 1.00 96.88 75 GLY A N 1
ATOM 551 C CA . GLY A 1 75 ? -6.888 9.390 4.646 1.00 96.88 75 GLY A CA 1
ATOM 552 C C . GLY A 1 75 ? -5.665 9.388 3.743 1.00 96.88 75 GLY A C 1
ATOM 553 O O . GLY A 1 75 ? -5.550 8.607 2.797 1.00 96.88 75 GLY A O 1
ATOM 554 N N . ARG A 1 76 ? -4.754 10.320 4.029 1.00 97.75 76 ARG A N 1
ATOM 555 C CA . ARG A 1 76 ? -3.484 10.476 3.318 1.00 97.75 76 ARG A CA 1
ATOM 556 C C . ARG A 1 76 ? -2.329 9.962 4.161 1.00 97.75 76 ARG A C 1
ATOM 558 O O . ARG A 1 76 ? -2.304 10.142 5.376 1.00 97.75 76 ARG A O 1
ATOM 565 N N . TYR A 1 77 ? -1.361 9.356 3.496 1.00 97.94 77 TYR A N 1
ATOM 566 C CA . TYR A 1 77 ? -0.207 8.721 4.106 1.00 97.94 77 TYR A CA 1
ATOM 567 C C . TYR A 1 77 ? 1.069 9.181 3.417 1.00 97.94 77 TYR A C 1
ATOM 569 O O . TYR A 1 77 ? 1.099 9.347 2.197 1.00 97.94 77 TYR A O 1
ATOM 577 N N . LEU A 1 78 ? 2.138 9.331 4.195 1.00 97.75 78 LEU A N 1
ATOM 578 C CA . LEU A 1 78 ? 3.494 9.354 3.656 1.00 97.75 78 LEU A CA 1
ATOM 579 C C . LEU A 1 78 ? 3.924 7.919 3.372 1.00 97.75 78 LEU A C 1
ATOM 581 O O . LEU A 1 78 ? 3.777 7.065 4.243 1.00 97.75 78 LEU A O 1
ATOM 585 N N . CYS A 1 79 ? 4.455 7.675 2.180 1.00 97.94 79 CYS A N 1
ATOM 586 C CA . CYS A 1 79 ? 4.962 6.379 1.749 1.00 97.94 79 CYS A CA 1
ATOM 587 C C . CYS A 1 79 ? 6.482 6.426 1.610 1.00 97.94 79 CYS A C 1
ATOM 589 O O . CYS A 1 79 ? 7.038 7.388 1.072 1.00 97.94 79 CYS A O 1
ATOM 591 N N . SER A 1 80 ? 7.145 5.375 2.078 1.00 97.25 80 SER A N 1
ATOM 592 C CA . SER A 1 80 ? 8.564 5.121 1.847 1.00 97.25 80 SER A CA 1
ATOM 593 C C . SER A 1 80 ? 8.798 3.635 1.623 1.00 97.25 80 SER A C 1
ATOM 595 O O . SER A 1 80 ? 8.299 2.823 2.402 1.00 97.25 80 SER A O 1
ATOM 597 N N . GLY A 1 81 ? 9.597 3.282 0.623 1.00 95.00 81 GLY A N 1
ATOM 598 C CA . GLY A 1 81 ? 9.933 1.893 0.323 1.00 95.00 81 GLY A CA 1
ATOM 599 C C . GLY A 1 81 ? 11.152 1.778 -0.578 1.00 95.00 81 GLY A C 1
ATOM 600 O O . GLY A 1 81 ? 11.861 2.759 -0.810 1.00 95.00 81 GLY A O 1
ATOM 601 N N . GLU A 1 82 ? 11.388 0.574 -1.085 1.00 90.00 82 GLU A N 1
ATOM 602 C CA . GLU A 1 82 ? 12.500 0.248 -1.982 1.00 90.00 82 GLU A CA 1
ATOM 603 C C . GLU A 1 82 ? 11.978 -0.433 -3.242 1.00 90.00 82 GLU A C 1
ATOM 605 O O . GLU A 1 82 ? 11.093 -1.282 -3.156 1.00 90.00 82 GLU A O 1
ATOM 610 N N . THR A 1 83 ? 12.498 -0.054 -4.411 1.00 84.81 83 THR A N 1
ATOM 611 C CA . THR A 1 83 ? 12.185 -0.710 -5.686 1.00 84.81 83 THR A CA 1
ATOM 612 C C . THR A 1 83 ? 12.907 -2.048 -5.812 1.00 84.81 83 THR A C 1
ATOM 614 O O . THR A 1 83 ? 13.875 -2.321 -5.103 1.00 84.81 83 THR A O 1
ATOM 617 N N . ALA A 1 84 ? 12.511 -2.848 -6.807 1.00 80.25 84 ALA A N 1
ATOM 618 C CA . ALA A 1 84 ? 13.193 -4.103 -7.114 1.00 80.25 84 ALA A CA 1
ATOM 619 C C . ALA A 1 84 ? 14.685 -3.945 -7.462 1.00 80.25 84 ALA A C 1
ATOM 621 O O . ALA A 1 84 ? 15.471 -4.859 -7.241 1.00 80.25 84 ALA A O 1
ATOM 622 N N . GLY A 1 85 ? 15.084 -2.768 -7.958 1.00 79.75 85 GLY A N 1
ATOM 623 C CA . GLY A 1 85 ? 16.480 -2.422 -8.237 1.00 79.75 85 GLY A CA 1
ATOM 624 C C . GLY A 1 85 ? 17.251 -1.870 -7.033 1.00 79.75 85 GLY A C 1
ATOM 625 O O . GLY A 1 85 ? 18.325 -1.311 -7.225 1.00 79.75 85 GLY A O 1
ATOM 626 N N . GLY A 1 86 ? 16.695 -1.942 -5.817 1.00 82.31 86 GLY A N 1
ATOM 627 C CA . GLY A 1 86 ? 17.342 -1.471 -4.586 1.00 82.31 86 GLY A CA 1
ATOM 628 C C . GLY A 1 86 ? 17.321 0.048 -4.386 1.00 82.31 86 GLY A C 1
ATOM 629 O O . GLY A 1 86 ? 17.959 0.561 -3.471 1.00 82.31 86 GLY A O 1
ATOM 630 N N . ARG A 1 87 ? 16.592 0.801 -5.222 1.00 87.88 87 ARG A N 1
ATOM 631 C CA . ARG A 1 87 ? 16.479 2.259 -5.079 1.00 87.88 87 ARG A CA 1
ATOM 632 C C . ARG A 1 87 ? 15.350 2.600 -4.116 1.00 87.88 87 ARG A C 1
ATOM 634 O O . ARG A 1 87 ? 14.215 2.185 -4.335 1.00 87.88 87 ARG A O 1
ATOM 641 N N . SER A 1 88 ? 15.621 3.419 -3.105 1.00 91.69 88 SER A N 1
ATOM 642 C CA . SER A 1 88 ? 14.557 3.938 -2.245 1.00 91.69 88 SER A CA 1
ATOM 643 C C . SER A 1 88 ? 13.621 4.876 -3.013 1.00 91.69 88 SER A C 1
ATOM 645 O O . SER A 1 88 ? 14.049 5.634 -3.887 1.00 91.69 88 SER A O 1
ATOM 647 N N . TYR A 1 89 ? 12.345 4.871 -2.648 1.00 93.12 89 TYR A N 1
ATOM 648 C CA . TYR A 1 89 ? 11.350 5.820 -3.132 1.00 93.12 89 TYR A CA 1
ATOM 649 C C . TYR A 1 89 ? 10.565 6.425 -1.969 1.00 93.12 89 TYR A C 1
ATOM 651 O O . TYR A 1 89 ? 10.500 5.870 -0.867 1.00 93.12 89 TYR A O 1
ATOM 659 N N . ARG A 1 90 ? 9.971 7.591 -2.222 1.00 95.88 90 ARG A N 1
ATOM 660 C CA . ARG A 1 90 ? 9.073 8.292 -1.303 1.00 95.88 90 ARG A CA 1
ATOM 661 C C . ARG A 1 90 ? 7.896 8.847 -2.079 1.00 95.88 90 ARG A C 1
ATOM 663 O O . ARG A 1 90 ? 8.066 9.245 -3.220 1.00 95.88 90 ARG A O 1
ATOM 670 N N . GLY A 1 91 ? 6.733 8.909 -1.449 1.00 96.38 91 GLY A N 1
ATOM 671 C CA . GLY A 1 91 ? 5.535 9.426 -2.093 1.00 96.38 91 GLY A CA 1
ATOM 672 C C . GLY A 1 91 ? 4.399 9.672 -1.119 1.00 96.38 91 GLY A C 1
ATOM 673 O O . GLY A 1 91 ? 4.578 9.663 0.101 1.00 96.38 91 GLY A O 1
ATOM 674 N N . THR A 1 92 ? 3.210 9.861 -1.677 1.00 97.69 92 THR A N 1
ATOM 675 C CA . THR A 1 92 ? 1.968 9.934 -0.906 1.00 97.69 92 THR A CA 1
ATOM 676 C C . THR A 1 92 ? 1.008 8.841 -1.336 1.00 97.69 92 THR A C 1
ATOM 678 O O . THR A 1 92 ? 0.999 8.428 -2.496 1.00 97.69 92 THR A O 1
ATOM 681 N N . VAL A 1 93 ? 0.206 8.367 -0.388 1.00 98.50 93 VAL A N 1
ATOM 682 C CA . VAL A 1 93 ? -0.842 7.378 -0.640 1.00 98.50 93 VAL A CA 1
ATOM 683 C C . VAL A 1 93 ? -2.155 7.895 -0.093 1.00 98.50 93 VAL A C 1
ATOM 685 O O . VAL A 1 93 ? -2.218 8.347 1.048 1.00 98.50 93 VAL A O 1
ATOM 688 N N . ALA A 1 94 ? -3.203 7.843 -0.906 1.00 98.19 94 ALA A N 1
ATOM 689 C CA . ALA A 1 94 ? -4.562 8.130 -0.478 1.00 98.19 94 ALA A CA 1
ATOM 690 C C . ALA A 1 94 ? -5.349 6.822 -0.384 1.00 98.19 94 ALA A C 1
ATOM 692 O O . ALA A 1 94 ? -5.421 6.080 -1.363 1.00 98.19 94 ALA A O 1
ATOM 693 N N . ILE A 1 95 ? -5.951 6.569 0.775 1.00 98.50 95 ILE A N 1
ATOM 694 C CA . ILE A 1 95 ? -6.835 5.428 1.020 1.00 98.50 95 ILE A CA 1
ATOM 695 C C . ILE A 1 95 ? -8.255 5.958 1.219 1.00 98.50 95 ILE A C 1
ATOM 697 O O . ILE A 1 95 ? -8.471 6.896 1.989 1.00 98.50 95 ILE A O 1
ATOM 701 N N . ARG A 1 96 ? -9.221 5.365 0.515 1.00 98.12 96 ARG A N 1
ATOM 702 C CA . ARG A 1 96 ? -10.657 5.651 0.647 1.00 98.12 96 ARG A CA 1
ATOM 703 C C . ARG A 1 96 ? -11.441 4.356 0.776 1.00 98.12 96 ARG A C 1
ATOM 705 O O . ARG A 1 96 ? -11.231 3.434 -0.006 1.00 98.12 96 ARG A O 1
ATOM 712 N N . ARG A 1 97 ? -12.380 4.296 1.706 1.00 97.06 97 ARG A N 1
ATOM 713 C CA . ARG A 1 97 ? -13.320 3.197 1.877 1.00 97.06 97 ARG A CA 1
ATOM 714 C C . ARG A 1 97 ? -14.487 3.370 0.903 1.00 97.06 97 ARG A C 1
ATOM 716 O O . ARG A 1 97 ? -15.025 4.457 0.707 1.00 97.06 97 ARG A O 1
ATOM 723 N N . ARG A 1 98 ? -14.882 2.278 0.257 1.00 94.62 98 ARG A N 1
ATOM 724 C CA . ARG A 1 98 ? -16.047 2.183 -0.633 1.00 94.62 98 ARG A CA 1
ATOM 725 C C . ARG A 1 98 ? -16.809 0.914 -0.267 1.00 94.62 98 ARG A C 1
ATOM 727 O O . ARG A 1 98 ? -16.418 -0.187 -0.655 1.00 94.62 98 ARG A O 1
ATOM 734 N N . GLY A 1 99 ? -17.863 1.055 0.535 1.00 93.56 99 GLY A N 1
ATOM 735 C CA . GLY A 1 99 ? -18.559 -0.094 1.118 1.00 93.56 99 GLY A CA 1
ATOM 736 C C . GLY A 1 99 ? -17.613 -0.923 1.992 1.00 93.56 99 GLY A C 1
ATOM 737 O O . GLY A 1 99 ? -17.034 -0.405 2.943 1.00 93.56 99 GLY A O 1
ATOM 738 N N . GLN A 1 100 ? -17.422 -2.194 1.643 1.00 93.50 100 GLN A N 1
ATOM 739 C CA . GLN A 1 100 ? -16.548 -3.132 2.367 1.00 93.50 100 GLN A CA 1
ATOM 740 C C . GLN A 1 100 ? -15.109 -3.184 1.820 1.00 93.50 100 GLN A C 1
ATOM 742 O O . GLN A 1 100 ? -14.323 -4.053 2.183 1.00 93.50 100 GLN A O 1
ATOM 747 N N . THR A 1 101 ? -14.759 -2.262 0.925 1.00 97.69 101 THR A N 1
ATOM 748 C CA . THR A 1 101 ? -13.510 -2.304 0.156 1.00 97.69 101 THR A CA 1
ATOM 749 C C . THR A 1 101 ? -12.728 -1.009 0.307 1.00 97.69 101 THR A C 1
ATOM 751 O O . THR A 1 101 ? -13.284 0.020 0.698 1.00 97.69 101 THR A O 1
ATOM 754 N N . TYR A 1 102 ? -11.442 -1.045 -0.026 1.00 98.50 102 TYR A N 1
ATOM 755 C CA . TYR A 1 102 ? -10.541 0.098 0.045 1.00 98.50 102 TYR A CA 1
ATOM 756 C C . TYR A 1 102 ? -9.942 0.386 -1.322 1.00 98.50 102 TYR A C 1
ATOM 758 O O . TYR A 1 102 ? -9.346 -0.476 -1.959 1.00 98.50 102 TYR A O 1
ATOM 766 N N . TRP A 1 103 ? -10.092 1.626 -1.758 1.00 98.50 103 TRP A N 1
ATOM 767 C CA . TRP A 1 103 ? -9.466 2.171 -2.948 1.00 98.50 103 TRP A CA 1
ATOM 768 C C . TRP A 1 103 ? -8.193 2.884 -2.529 1.00 98.50 103 TRP A C 1
ATOM 770 O O . TRP A 1 103 ? -8.215 3.711 -1.613 1.00 98.50 103 TRP A O 1
ATOM 780 N N . VAL A 1 104 ? -7.096 2.572 -3.206 1.00 98.69 104 VAL A N 1
ATOM 781 C CA . VAL A 1 104 ? -5.768 3.072 -2.861 1.00 98.69 104 VAL A CA 1
ATOM 782 C C . VAL A 1 104 ? -5.132 3.711 -4.087 1.00 98.69 104 VAL A C 1
ATOM 784 O O . VAL A 1 104 ? -5.155 3.152 -5.183 1.00 98.69 104 VAL A O 1
ATOM 787 N N . LEU A 1 105 ? -4.591 4.911 -3.909 1.00 98.19 105 LEU A N 1
ATOM 788 C CA . LEU A 1 105 ? -3.882 5.649 -4.947 1.00 98.19 105 LEU A CA 1
ATOM 789 C C . LEU A 1 105 ? -2.496 6.018 -4.428 1.00 98.19 105 LEU A C 1
ATOM 791 O O . LEU A 1 105 ? -2.388 6.819 -3.500 1.00 98.19 105 LEU A O 1
ATOM 795 N N . TRP A 1 106 ? -1.455 5.477 -5.053 1.00 98.25 106 TRP A N 1
ATOM 796 C CA . TRP A 1 106 ? -0.071 5.873 -4.805 1.00 98.25 106 TRP A CA 1
ATOM 797 C C . TRP A 1 106 ? 0.332 6.966 -5.787 1.00 98.25 106 TRP A C 1
ATOM 799 O O . TRP A 1 106 ? 0.003 6.901 -6.969 1.00 98.25 106 TRP A O 1
ATOM 809 N N . THR A 1 107 ? 1.060 7.964 -5.297 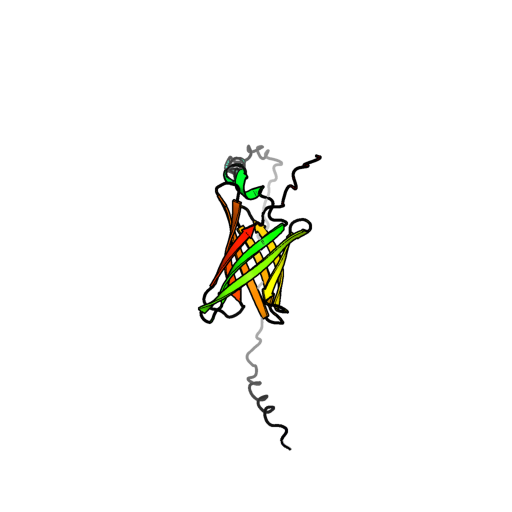1.00 96.94 107 THR A N 1
ATOM 810 C CA . THR A 1 107 ? 1.730 8.998 -6.095 1.00 96.94 107 THR A CA 1
ATOM 811 C C . THR A 1 107 ? 3.184 9.064 -5.633 1.00 96.94 107 THR A C 1
ATOM 813 O O . THR A 1 107 ? 3.472 9.653 -4.587 1.00 96.94 107 THR A O 1
ATOM 816 N N . LEU A 1 108 ? 4.081 8.384 -6.357 1.00 93.31 108 LEU A N 1
ATOM 817 C CA . LEU A 1 108 ? 5.478 8.156 -5.940 1.00 93.31 108 LEU A CA 1
ATOM 818 C C . LEU A 1 108 ? 6.469 9.143 -6.573 1.00 93.31 108 LEU A C 1
ATOM 820 O O . LEU A 1 108 ? 7.503 9.450 -5.994 1.00 93.31 108 LEU A O 1
ATOM 824 N N . ALA A 1 109 ? 6.139 9.676 -7.743 1.00 87.81 109 ALA A N 1
ATOM 825 C CA . ALA A 1 109 ? 6.903 10.710 -8.429 1.00 87.81 109 ALA A CA 1
ATOM 826 C C . ALA A 1 109 ? 5.948 11.549 -9.296 1.00 87.81 109 ALA A C 1
ATOM 828 O O . ALA A 1 109 ? 4.810 11.127 -9.532 1.00 87.81 109 ALA A O 1
ATOM 829 N N . PRO A 1 110 ? 6.361 12.733 -9.786 1.00 85.38 110 PRO A N 1
ATOM 830 C CA . PRO A 1 110 ? 5.560 13.491 -10.742 1.00 85.38 110 PRO A CA 1
ATOM 831 C C . PRO A 1 110 ? 5.187 12.627 -11.955 1.00 85.38 110 PRO A C 1
ATOM 833 O O . PRO A 1 110 ? 6.059 12.128 -12.660 1.00 85.38 110 PRO A O 1
ATOM 836 N N . GLY A 1 111 ? 3.886 12.421 -12.171 1.00 85.38 111 GLY A N 1
ATOM 837 C CA . GLY A 1 111 ? 3.364 11.574 -13.250 1.00 85.38 111 GLY A CA 1
ATOM 838 C C . GLY A 1 111 ? 3.382 10.062 -12.979 1.00 85.38 111 GLY A C 1
ATOM 839 O O . GLY A 1 111 ? 2.822 9.313 -13.774 1.00 85.38 111 GLY A O 1
ATOM 840 N N . GLU A 1 112 ? 3.950 9.599 -11.862 1.00 91.00 112 GLU A N 1
ATOM 841 C CA . GLU A 1 112 ? 3.948 8.184 -11.479 1.00 91.00 112 GLU A CA 1
ATOM 842 C C . GLU A 1 112 ? 2.832 7.905 -10.465 1.00 91.00 112 GLU A C 1
ATOM 844 O O . GLU A 1 112 ? 2.958 8.194 -9.268 1.00 91.00 112 GLU A O 1
ATOM 849 N N . THR A 1 113 ? 1.731 7.333 -10.961 1.00 95.38 113 THR A N 1
ATOM 850 C CA . THR A 1 113 ? 0.578 6.956 -10.135 1.00 95.38 113 THR A CA 1
ATOM 851 C C . THR A 1 113 ? 0.206 5.495 -10.306 1.00 95.38 113 THR A C 1
ATOM 853 O O . THR A 1 113 ? 0.110 5.012 -11.433 1.00 95.38 113 THR A O 1
ATOM 856 N N . HIS A 1 114 ? -0.090 4.839 -9.186 1.00 97.00 114 HIS A N 1
ATOM 857 C CA . HIS A 1 114 ? -0.538 3.447 -9.140 1.00 97.00 114 HIS A CA 1
ATOM 858 C C . HIS A 1 114 ? -1.918 3.401 -8.500 1.00 97.00 114 HIS A C 1
ATOM 860 O O . HIS A 1 114 ? -2.179 4.127 -7.539 1.00 97.00 114 HIS A O 1
ATOM 866 N N . ARG A 1 115 ? -2.822 2.585 -9.039 1.00 97.62 115 ARG A N 1
ATOM 867 C CA . ARG A 1 115 ? -4.207 2.475 -8.554 1.00 97.62 115 ARG A CA 1
ATOM 868 C C . ARG A 1 115 ? -4.457 1.069 -8.069 1.00 97.62 115 ARG A C 1
ATOM 870 O O . ARG A 1 115 ? -4.089 0.122 -8.756 1.00 97.62 115 ARG A O 1
ATOM 877 N N . GLY A 1 116 ? -5.115 0.943 -6.928 1.00 98.12 116 GLY A N 1
ATOM 878 C CA . GLY A 1 116 ? -5.411 -0.348 -6.346 1.00 98.12 116 GLY A CA 1
ATOM 879 C C . GLY A 1 116 ? -6.742 -0.412 -5.632 1.00 98.12 116 GLY A C 1
ATOM 880 O O . GLY A 1 116 ? -7.366 0.597 -5.294 1.00 98.12 116 GLY A O 1
ATOM 881 N N . PHE A 1 117 ? -7.153 -1.649 -5.423 1.00 97.88 117 PHE A N 1
ATOM 882 C CA . PHE A 1 117 ? -8.371 -2.037 -4.747 1.00 97.88 117 PHE A CA 1
ATOM 883 C C . PHE A 1 117 ? -8.059 -3.205 -3.818 1.00 97.88 117 PHE A C 1
ATOM 885 O O . PHE A 1 117 ? -7.350 -4.145 -4.197 1.00 97.88 117 PHE A O 1
ATOM 892 N N . GLY A 1 118 ? -8.574 -3.129 -2.598 1.00 98.25 118 GLY A N 1
ATOM 893 C CA . GLY A 1 118 ? -8.252 -4.074 -1.551 1.00 98.25 118 GLY A CA 1
ATOM 894 C C . GLY A 1 118 ? -9.381 -4.340 -0.579 1.00 98.25 118 GLY A C 1
ATOM 895 O O . GLY A 1 118 ? -10.370 -3.608 -0.500 1.00 98.25 118 GLY A O 1
ATOM 896 N N . ILE A 1 119 ? -9.183 -5.400 0.188 1.00 98.19 119 ILE A N 1
ATOM 897 C CA . ILE A 1 119 ? -10.057 -5.824 1.272 1.00 98.19 119 ILE A CA 1
ATOM 898 C C . ILE A 1 119 ? -9.252 -5.884 2.559 1.00 98.19 119 ILE A C 1
ATOM 900 O O . ILE A 1 119 ? -8.048 -6.159 2.563 1.00 98.19 119 ILE A O 1
ATOM 904 N N . ARG A 1 120 ? -9.940 -5.614 3.658 1.00 96.69 120 ARG A N 1
ATOM 905 C CA . ARG A 1 120 ? -9.374 -5.717 4.990 1.00 96.69 120 ARG A CA 1
ATOM 906 C C . ARG A 1 120 ? -9.923 -6.958 5.675 1.00 96.69 120 ARG A C 1
ATOM 908 O O . ARG A 1 120 ? -11.127 -7.187 5.637 1.00 96.69 120 ARG A O 1
ATOM 915 N N . HIS A 1 121 ? -9.049 -7.692 6.346 1.00 94.12 121 HIS A N 1
ATOM 916 C CA . HIS A 1 121 ? -9.412 -8.786 7.233 1.00 94.12 121 HIS A CA 1
ATOM 917 C C . HIS A 1 121 ? -8.581 -8.665 8.517 1.00 94.12 121 HIS A C 1
ATOM 919 O O . HIS A 1 121 ? -7.352 -8.684 8.461 1.00 94.12 121 HIS A O 1
ATOM 925 N N . GLY A 1 122 ? -9.246 -8.443 9.655 1.00 92.94 122 GLY A N 1
ATOM 926 C CA . GLY A 1 122 ? -8.584 -8.189 10.939 1.00 92.94 122 GLY A CA 1
ATOM 927 C C . GLY A 1 122 ? -7.629 -6.987 10.903 1.00 92.94 122 GLY A C 1
ATOM 928 O O . GLY A 1 122 ? -8.019 -5.849 10.599 1.00 92.94 122 GLY A O 1
ATOM 929 N N . ASP A 1 123 ? -6.360 -7.239 11.211 1.00 95.31 123 ASP A N 1
ATOM 930 C CA . ASP A 1 123 ? -5.262 -6.269 11.214 1.00 95.3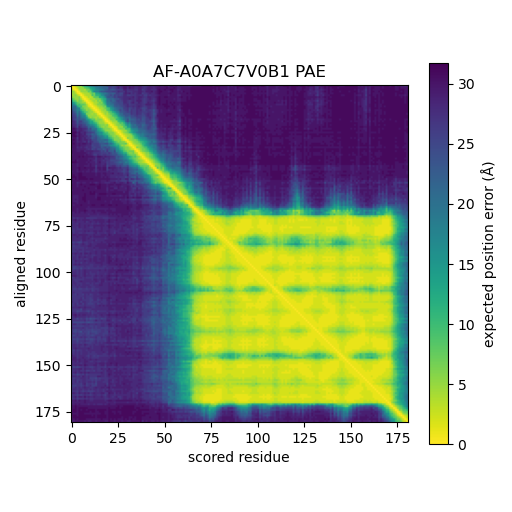1 123 ASP A CA 1
ATOM 931 C C . ASP A 1 123 ? -4.479 -6.221 9.886 1.00 95.31 123 ASP A C 1
ATOM 933 O O . ASP A 1 123 ? -3.434 -5.568 9.807 1.00 95.31 123 ASP A O 1
ATOM 937 N N . VAL A 1 124 ? -4.983 -6.861 8.825 1.00 97.19 124 VAL A N 1
ATOM 938 C CA . VAL A 1 124 ? -4.338 -6.887 7.507 1.00 97.19 124 VAL A CA 1
ATOM 939 C C . VAL A 1 124 ? -5.215 -6.232 6.442 1.00 97.19 124 VAL A C 1
ATOM 941 O O . VAL A 1 124 ? -6.397 -6.540 6.293 1.00 97.19 124 VAL A O 1
ATOM 944 N N . LEU A 1 125 ? -4.614 -5.343 5.651 1.00 98.44 125 LEU A N 1
ATOM 945 C CA . LEU A 1 125 ? -5.186 -4.821 4.408 1.00 98.44 125 LEU A CA 1
ATOM 946 C C . LEU A 1 125 ? -4.420 -5.420 3.224 1.00 98.44 125 LEU A C 1
ATOM 948 O O . LEU A 1 125 ? -3.215 -5.206 3.107 1.00 98.44 125 LEU A O 1
ATOM 952 N N . VAL A 1 126 ? -5.103 -6.135 2.331 1.00 98.56 126 VAL A N 1
ATOM 953 C CA . VAL A 1 126 ? -4.511 -6.669 1.095 1.00 98.56 126 VAL A CA 1
ATOM 954 C C . VAL A 1 126 ? -5.065 -5.902 -0.093 1.00 98.56 126 VAL A C 1
ATOM 956 O O . VAL A 1 126 ? -6.277 -5.750 -0.216 1.00 98.56 126 VAL A O 1
ATOM 959 N N . VAL A 1 127 ? -4.187 -5.415 -0.967 1.00 98.75 127 VAL A N 1
ATOM 960 C CA . VAL A 1 127 ? -4.539 -4.550 -2.096 1.00 98.75 127 VAL A CA 1
ATOM 961 C C . VAL A 1 127 ? -3.901 -5.087 -3.368 1.00 98.75 127 VAL A C 1
ATOM 963 O O . VAL A 1 127 ? -2.686 -5.249 -3.438 1.00 98.75 127 VAL A O 1
ATOM 966 N N . SER A 1 128 ? -4.718 -5.335 -4.386 1.00 98.56 128 SER A N 1
ATOM 967 C CA . SER A 1 128 ? -4.240 -5.507 -5.760 1.00 98.56 128 SER A CA 1
ATOM 968 C C . SER A 1 128 ? -4.043 -4.132 -6.391 1.00 98.56 128 SER A C 1
ATOM 970 O O . SER A 1 128 ? -4.835 -3.225 -6.130 1.00 98.56 128 SER A O 1
ATOM 972 N N . PHE A 1 129 ? -3.004 -3.943 -7.197 1.00 98.31 129 PHE A N 1
ATOM 973 C CA . PHE A 1 129 ? -2.743 -2.656 -7.834 1.00 98.31 129 PHE A CA 1
ATOM 974 C C . PHE A 1 129 ? -2.186 -2.798 -9.248 1.00 98.31 129 PHE A C 1
ATOM 976 O O . PHE A 1 129 ? -1.645 -3.836 -9.626 1.00 98.31 129 PHE A O 1
ATOM 983 N N . LEU A 1 130 ? -2.323 -1.722 -10.019 1.00 97.12 130 LEU A N 1
ATOM 984 C CA . LEU A 1 130 ? -1.773 -1.576 -11.359 1.00 97.12 130 LEU A CA 1
ATOM 985 C C . LEU A 1 130 ? -0.682 -0.504 -11.375 1.00 97.12 130 LEU A C 1
ATOM 987 O O . LEU A 1 130 ? -0.887 0.599 -10.862 1.00 97.12 130 LEU A O 1
ATOM 991 N N . SER A 1 131 ? 0.433 -0.835 -12.025 1.00 91.38 131 SER A N 1
ATOM 992 C CA . SER A 1 131 ? 1.513 0.070 -12.418 1.00 91.38 131 SER A CA 1
ATOM 993 C C . SER A 1 131 ? 1.641 0.025 -13.940 1.00 91.38 131 SER A C 1
ATOM 995 O O . SER A 1 131 ? 2.168 -0.931 -14.516 1.00 91.38 131 SER A O 1
ATOM 997 N N . GLY A 1 132 ? 1.049 1.012 -14.616 1.00 90.25 132 GLY A N 1
ATOM 998 C CA . GLY A 1 132 ? 0.806 0.928 -16.058 1.00 90.25 132 GLY A CA 1
ATOM 999 C C . GLY A 1 132 ? -0.083 -0.276 -16.394 1.00 90.25 132 GLY A C 1
ATOM 1000 O O . GL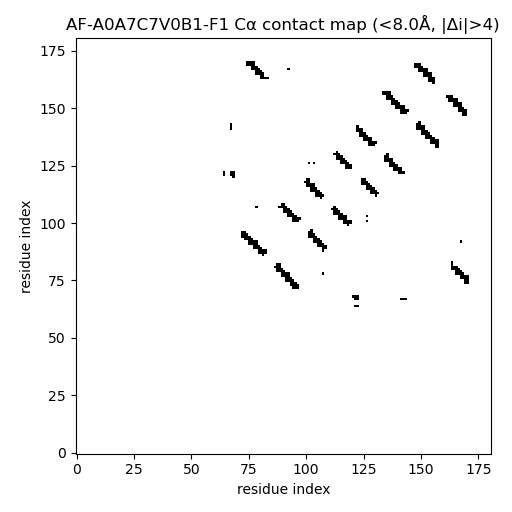Y A 1 132 ? -1.207 -0.369 -15.907 1.00 90.25 132 GLY A O 1
ATOM 1001 N N . SER A 1 133 ? 0.423 -1.197 -17.217 1.00 91.50 133 SER A N 1
ATOM 1002 C CA . SER A 1 133 ? -0.243 -2.465 -17.555 1.00 91.50 133 SER A CA 1
ATOM 1003 C C . SER A 1 133 ? 0.147 -3.639 -16.648 1.00 91.50 133 SER A C 1
ATOM 1005 O O . SER A 1 133 ? -0.423 -4.721 -16.778 1.00 91.50 133 SER A O 1
ATOM 1007 N N . ALA A 1 134 ? 1.117 -3.457 -15.748 1.00 94.06 134 ALA A N 1
ATOM 1008 C CA . ALA A 1 134 ? 1.592 -4.514 -14.867 1.00 94.06 134 ALA A CA 1
ATOM 1009 C C . ALA A 1 134 ? 0.763 -4.566 -13.577 1.00 94.06 134 ALA A C 1
ATOM 1011 O O . ALA A 1 134 ? 0.430 -3.531 -12.998 1.00 94.06 134 ALA A O 1
ATOM 1012 N N . MET A 1 135 ? 0.460 -5.778 -13.111 1.00 97.44 135 MET A N 1
ATOM 1013 C CA . MET A 1 135 ? -0.309 -6.020 -11.890 1.00 97.44 135 MET A CA 1
ATOM 1014 C C . MET A 1 135 ? 0.610 -6.399 -10.731 1.00 97.44 135 MET A C 1
ATOM 1016 O O . MET A 1 135 ? 1.597 -7.113 -10.915 1.00 97.44 135 MET A O 1
ATOM 1020 N N . GLY A 1 136 ? 0.250 -5.964 -9.531 1.00 97.50 136 GLY A N 1
ATOM 1021 C CA . GLY A 1 136 ? 0.896 -6.360 -8.292 1.00 97.50 136 GLY A CA 1
ATOM 1022 C C . GLY A 1 136 ? -0.090 -6.529 -7.146 1.00 97.50 136 GLY A C 1
ATOM 1023 O O . GLY A 1 136 ? -1.286 -6.256 -7.265 1.00 97.50 136 GLY A O 1
ATOM 1024 N N . VAL A 1 137 ? 0.440 -6.992 -6.023 1.00 98.31 137 VAL A N 1
ATOM 1025 C CA . VAL A 1 137 ? -0.265 -7.119 -4.752 1.00 98.31 137 VAL A CA 1
ATOM 1026 C C . VAL A 1 137 ? 0.590 -6.535 -3.641 1.00 98.31 137 VAL A C 1
ATOM 1028 O O . VAL A 1 137 ? 1.817 -6.643 -3.664 1.00 98.31 137 VAL A O 1
ATOM 1031 N N . VAL A 1 138 ? -0.056 -5.934 -2.652 1.00 98.56 138 VAL A N 1
ATOM 1032 C CA . VAL A 1 138 ? 0.564 -5.536 -1.394 1.00 98.56 138 VAL A CA 1
ATOM 1033 C C . VAL A 1 138 ? -0.284 -5.994 -0.219 1.00 98.56 138 VAL A C 1
ATOM 1035 O O . VAL A 1 138 ? -1.501 -5.831 -0.217 1.00 98.56 138 VAL A O 1
ATOM 1038 N N . SER A 1 139 ? 0.367 -6.562 0.793 1.00 98.56 139 SER A N 1
ATOM 1039 C CA . SER A 1 139 ? -0.230 -6.811 2.104 1.00 98.56 139 SER A CA 1
ATOM 1040 C C . SER A 1 139 ? 0.330 -5.815 3.109 1.00 98.56 139 SER A C 1
ATOM 1042 O O . SER A 1 139 ? 1.551 -5.720 3.260 1.00 98.56 139 SER A O 1
ATOM 1044 N N . TYR A 1 140 ? -0.543 -5.128 3.831 1.00 98.56 140 TYR A N 1
ATOM 1045 C CA . TYR A 1 140 ? -0.188 -4.225 4.910 1.00 98.56 140 TYR A CA 1
ATOM 1046 C C . TYR A 1 140 ? -0.604 -4.800 6.255 1.00 98.56 140 TYR A C 1
ATOM 1048 O O . TYR A 1 140 ? -1.784 -5.074 6.457 1.00 98.56 140 TYR A O 1
ATOM 1056 N N . ARG A 1 141 ? 0.337 -4.891 7.198 1.00 97.94 141 ARG A N 1
ATOM 1057 C CA . ARG A 1 141 ? 0.005 -5.061 8.617 1.00 97.94 141 ARG A CA 1
ATOM 1058 C C . ARG A 1 141 ? -0.283 -3.700 9.237 1.00 97.94 141 ARG A C 1
ATOM 1060 O O . ARG A 1 141 ? 0.543 -2.789 9.137 1.00 97.94 141 ARG A O 1
ATOM 1067 N N . ILE A 1 142 ? -1.438 -3.577 9.870 1.00 96.81 142 ILE A N 1
ATOM 1068 C CA . ILE A 1 142 ? -1.915 -2.359 10.517 1.00 96.81 142 ILE A CA 1
ATOM 1069 C C . ILE A 1 142 ? -1.279 -2.272 11.904 1.00 96.81 142 ILE A C 1
ATOM 1071 O O . ILE A 1 142 ? -1.316 -3.222 12.679 1.00 96.81 142 ILE A O 1
ATOM 1075 N N . GLN A 1 143 ? -0.668 -1.133 12.217 1.00 94.50 143 GLN A N 1
ATOM 1076 C CA . GLN A 1 143 ? -0.049 -0.883 13.513 1.00 94.50 143 GLN A CA 1
ATOM 1077 C C . GLN A 1 143 ? -0.391 0.513 14.014 1.00 94.50 143 GLN A C 1
ATOM 1079 O O . GLN A 1 143 ? -0.227 1.500 13.298 1.00 94.50 143 GLN A O 1
ATOM 1084 N N . THR A 1 144 ? -0.772 0.601 15.282 1.00 90.00 144 THR A N 1
ATOM 1085 C CA . THR A 1 144 ? -0.960 1.874 15.977 1.00 90.00 144 THR A CA 1
ATOM 1086 C C . THR A 1 144 ? 0.038 1.947 17.122 1.00 90.00 144 THR A C 1
ATOM 1088 O O . THR A 1 144 ? 0.093 1.048 17.953 1.00 90.00 144 THR A O 1
ATOM 1091 N N . SER A 1 145 ? 0.846 3.005 17.168 1.00 80.00 145 SER A N 1
ATOM 1092 C CA . SER A 1 145 ? 1.795 3.241 18.263 1.00 80.00 145 SER A CA 1
ATOM 1093 C C . SER A 1 145 ? 1.868 4.731 18.562 1.00 80.00 145 SER A C 1
ATOM 1095 O O . SER A 1 145 ? 2.067 5.531 17.646 1.00 80.00 145 SER A O 1
ATOM 1097 N N . GLY A 1 146 ? 1.703 5.112 19.832 1.00 80.25 146 GLY A N 1
ATOM 1098 C CA . GLY A 1 146 ? 1.741 6.516 20.264 1.00 80.25 146 GLY A CA 1
ATOM 1099 C C . GLY A 1 146 ? 0.723 7.404 19.538 1.00 80.25 146 GLY A C 1
ATOM 1100 O O . GLY A 1 146 ? 1.067 8.502 19.113 1.00 80.25 146 GLY A O 1
ATOM 1101 N N . GLY A 1 147 ? -0.489 6.891 19.290 1.00 83.06 147 GLY A N 1
ATOM 1102 C CA . GLY A 1 147 ? -1.553 7.606 18.569 1.00 83.06 147 GLY A CA 1
ATOM 1103 C C . GLY A 1 147 ? -1.343 7.738 17.055 1.00 83.06 147 GLY A C 1
ATOM 1104 O O . GLY A 1 147 ? -2.159 8.350 16.371 1.00 83.06 147 GLY A O 1
ATOM 1105 N N . ARG A 1 148 ? -0.270 7.161 16.498 1.00 89.12 148 ARG A N 1
ATOM 1106 C CA . ARG A 1 148 ? 0.050 7.249 15.069 1.00 89.12 148 ARG A CA 1
ATOM 1107 C C . ARG A 1 148 ? -0.228 5.931 14.359 1.00 89.12 148 ARG A C 1
ATOM 1109 O O . ARG A 1 148 ? 0.320 4.896 14.737 1.00 89.12 148 ARG A O 1
ATOM 1116 N N . LEU A 1 149 ? -1.019 5.995 13.289 1.00 94.94 149 LEU A N 1
ATOM 1117 C CA . LEU A 1 149 ? -1.292 4.851 12.422 1.00 94.94 149 LEU A CA 1
ATOM 1118 C C . LEU A 1 149 ? -0.162 4.646 11.404 1.00 94.94 149 LEU A C 1
ATOM 1120 O O . LEU A 1 149 ? 0.227 5.571 10.679 1.00 94.94 149 LEU A O 1
ATOM 1124 N N . ARG A 1 150 ? 0.338 3.413 11.338 1.00 96.62 150 ARG A N 1
ATOM 1125 C CA . ARG A 1 150 ? 1.318 2.929 10.366 1.00 96.62 150 ARG A CA 1
ATOM 1126 C C . ARG A 1 150 ? 0.798 1.670 9.676 1.00 96.62 150 ARG A C 1
ATOM 1128 O O . ARG A 1 150 ? 0.132 0.845 10.295 1.00 96.62 150 ARG A O 1
ATOM 1135 N N . LEU A 1 151 ? 1.146 1.508 8.406 1.00 98.06 151 LEU A N 1
ATOM 1136 C CA . LEU A 1 151 ? 0.915 0.283 7.647 1.00 98.06 151 LEU A CA 1
ATOM 1137 C C . LEU A 1 151 ? 2.261 -0.247 7.161 1.00 98.06 151 LEU A C 1
ATOM 1139 O O . LEU A 1 151 ? 2.951 0.421 6.390 1.00 98.06 151 LEU A O 1
ATOM 1143 N N . LEU A 1 152 ? 2.642 -1.437 7.622 1.00 97.88 152 LEU A N 1
ATOM 1144 C CA . LEU A 1 152 ? 3.875 -2.100 7.203 1.00 97.88 152 LEU A CA 1
ATOM 1145 C C . LEU A 1 152 ? 3.582 -2.987 5.996 1.00 97.88 152 LEU A C 1
ATOM 1147 O O . LEU A 1 152 ? 2.920 -4.016 6.129 1.00 97.88 152 LEU A O 1
ATOM 1151 N N . GLY A 1 153 ? 4.050 -2.564 4.826 1.00 97.94 153 GLY A N 1
ATOM 1152 C CA . GLY A 1 153 ? 3.740 -3.178 3.543 1.00 97.94 153 GLY A CA 1
ATOM 1153 C C . GLY A 1 153 ? 4.778 -4.196 3.090 1.00 97.94 153 GLY A C 1
ATOM 1154 O O . GLY A 1 153 ? 5.986 -4.002 3.254 1.00 97.94 153 GLY A O 1
ATOM 1155 N N . ARG A 1 154 ? 4.291 -5.266 2.463 1.00 97.75 154 ARG A N 1
ATOM 1156 C CA . ARG A 1 154 ? 5.071 -6.166 1.610 1.00 97.75 154 ARG A CA 1
ATOM 1157 C C . ARG A 1 154 ? 4.395 -6.237 0.255 1.00 97.75 154 ARG A C 1
ATOM 1159 O O . ARG A 1 154 ? 3.248 -6.673 0.192 1.00 97.75 154 ARG A O 1
ATOM 1166 N N . TRP A 1 155 ? 5.082 -5.815 -0.796 1.00 97.56 155 TRP A N 1
ATOM 1167 C CA . TRP A 1 155 ? 4.515 -5.731 -2.136 1.00 97.56 155 TRP A CA 1
ATOM 1168 C C . TRP A 1 155 ? 5.312 -6.559 -3.137 1.00 97.56 155 TRP A C 1
ATOM 1170 O O . TRP A 1 155 ? 6.525 -6.716 -3.010 1.00 97.56 155 TRP A O 1
ATOM 1180 N N . ALA A 1 156 ? 4.625 -7.089 -4.141 1.00 97.12 156 ALA A N 1
ATOM 1181 C CA . ALA A 1 156 ? 5.234 -7.768 -5.270 1.00 97.12 156 ALA A CA 1
ATOM 1182 C C . ALA A 1 156 ? 4.433 -7.495 -6.547 1.00 97.12 156 ALA A C 1
ATOM 1184 O O . ALA A 1 156 ? 3.221 -7.302 -6.507 1.00 97.12 156 ALA A O 1
ATOM 1185 N N . MET A 1 157 ? 5.120 -7.504 -7.680 1.00 96.00 157 MET A N 1
ATOM 1186 C CA . MET A 1 157 ? 4.528 -7.514 -9.011 1.00 96.00 157 MET A CA 1
ATOM 1187 C C . MET A 1 157 ? 4.374 -8.967 -9.441 1.00 96.00 157 MET A C 1
ATOM 1189 O O . MET A 1 157 ? 5.136 -9.836 -9.005 1.00 96.00 157 MET A O 1
ATOM 1193 N N . LEU A 1 158 ? 3.410 -9.225 -10.317 1.00 96.06 158 LEU A N 1
ATOM 1194 C CA . LEU A 1 158 ? 3.241 -10.529 -10.940 1.00 96.06 158 LEU A CA 1
ATOM 1195 C C . LEU A 1 158 ? 4.563 -10.991 -11.577 1.00 96.06 158 LEU A C 1
ATOM 1197 O O . LEU A 1 158 ? 5.207 -10.235 -12.301 1.00 96.06 158 LEU A O 1
ATOM 1201 N N . GLY A 1 159 ? 4.958 -12.234 -11.294 1.00 94.31 159 GLY A N 1
ATOM 1202 C CA . GLY A 1 159 ? 6.197 -12.833 -11.800 1.00 94.31 159 GLY A CA 1
ATOM 1203 C C . GLY A 1 159 ? 7.448 -12.570 -10.953 1.00 94.31 159 GLY A C 1
ATOM 1204 O O . GLY A 1 159 ? 8.500 -13.111 -11.275 1.00 94.31 159 GLY A O 1
ATOM 1205 N N . MET A 1 160 ? 7.368 -11.787 -9.869 1.00 93.69 160 MET A N 1
ATOM 1206 C CA . MET A 1 160 ? 8.487 -11.651 -8.930 1.00 93.69 160 MET A CA 1
ATOM 1207 C C . MET A 1 160 ? 8.514 -12.795 -7.912 1.00 93.69 160 MET A C 1
ATOM 1209 O O . MET A 1 160 ? 7.487 -13.160 -7.347 1.00 93.69 160 MET A O 1
ATOM 1213 N N . GLU A 1 161 ? 9.708 -13.308 -7.617 1.00 92.81 161 GLU A N 1
ATOM 1214 C CA . GLU A 1 161 ? 9.903 -14.391 -6.639 1.00 92.81 161 GLU A CA 1
ATOM 1215 C C . GLU A 1 161 ? 9.904 -13.904 -5.183 1.00 92.81 161 GLU A C 1
ATOM 1217 O O . GLU A 1 161 ? 9.661 -14.678 -4.258 1.00 92.81 161 GLU A O 1
ATOM 1222 N N . LYS A 1 162 ? 10.217 -12.621 -4.955 1.00 93.81 162 LYS A N 1
ATOM 1223 C CA . LYS A 1 162 ? 10.382 -12.047 -3.614 1.00 93.81 162 LYS A CA 1
ATOM 1224 C C . LYS A 1 162 ? 9.641 -10.715 -3.492 1.00 93.81 162 LYS A C 1
ATOM 1226 O O . LYS A 1 162 ? 9.718 -9.897 -4.409 1.00 93.81 162 LYS A O 1
ATOM 1231 N N . PRO A 1 163 ? 8.957 -10.466 -2.360 1.00 95.50 163 PRO A N 1
ATOM 1232 C CA . PRO A 1 163 ? 8.335 -9.179 -2.105 1.00 95.50 163 PRO A CA 1
ATOM 1233 C C . PRO A 1 163 ? 9.346 -8.158 -1.574 1.00 95.50 163 PRO A C 1
ATOM 1235 O O . PRO A 1 163 ? 10.302 -8.508 -0.878 1.00 95.50 163 PRO A O 1
ATOM 1238 N N . PHE A 1 164 ? 9.053 -6.885 -1.809 1.00 96.06 164 PHE A N 1
ATOM 1239 C CA . PHE A 1 164 ? 9.775 -5.731 -1.279 1.00 96.06 164 PHE A CA 1
ATOM 1240 C C . PHE A 1 164 ? 8.985 -5.076 -0.153 1.00 96.06 164 PHE A C 1
ATOM 1242 O O . PHE A 1 164 ? 7.796 -5.342 0.032 1.00 96.06 164 PHE A O 1
ATOM 1249 N N . ARG A 1 165 ? 9.655 -4.237 0.639 1.00 95.75 165 ARG A N 1
ATOM 1250 C CA . ARG A 1 165 ? 9.044 -3.562 1.786 1.00 95.75 165 ARG A CA 1
ATOM 1251 C C . ARG A 1 165 ? 8.649 -2.137 1.438 1.00 95.75 165 ARG A C 1
ATOM 1253 O O . ARG A 1 165 ? 9.332 -1.443 0.687 1.00 95.75 165 ARG A O 1
ATOM 1260 N N . GLU A 1 166 ? 7.571 -1.697 2.065 1.00 97.12 166 GLU A N 1
ATOM 1261 C CA . GLU A 1 166 ? 7.224 -0.287 2.161 1.00 97.12 166 GLU A CA 1
ATOM 1262 C C . GLU A 1 166 ? 6.596 0.014 3.523 1.00 97.12 166 GLU A C 1
ATOM 1264 O O . GLU A 1 166 ? 6.252 -0.877 4.301 1.00 97.12 166 GLU A O 1
ATOM 1269 N N . THR A 1 167 ? 6.464 1.289 3.845 1.00 97.94 167 THR A N 1
ATOM 1270 C CA . THR A 1 167 ? 5.793 1.754 5.053 1.00 97.94 167 THR A CA 1
ATOM 1271 C C . THR A 1 167 ? 4.947 2.960 4.714 1.00 97.94 167 THR A C 1
ATOM 1273 O O . THR A 1 167 ? 5.439 3.919 4.116 1.00 97.94 167 THR A O 1
ATOM 1276 N N . LEU A 1 168 ? 3.685 2.911 5.134 1.00 98.31 168 LEU A N 1
ATOM 1277 C CA . LEU A 1 168 ? 2.786 4.052 5.096 1.00 98.31 168 LEU A CA 1
ATOM 1278 C C . LEU A 1 168 ? 2.614 4.609 6.499 1.00 98.31 168 LEU A C 1
ATOM 1280 O O . LEU A 1 168 ? 2.455 3.863 7.466 1.00 98.31 168 LEU A O 1
ATOM 1284 N N . VAL A 1 169 ? 2.599 5.929 6.609 1.00 97.12 169 VAL A N 1
ATOM 1285 C CA . VAL A 1 169 ? 2.378 6.618 7.877 1.00 97.12 169 VAL A CA 1
ATOM 1286 C C . VAL A 1 169 ? 1.273 7.644 7.701 1.00 97.12 169 VAL A C 1
ATOM 1288 O O . VAL A 1 169 ? 1.432 8.562 6.894 1.00 97.12 169 VAL A O 1
ATOM 1291 N N . LYS A 1 170 ? 0.165 7.495 8.446 1.00 96.62 170 LYS A N 1
ATOM 1292 C CA . LYS A 1 170 ? -0.998 8.389 8.327 1.00 96.62 170 LYS A CA 1
ATOM 1293 C C . LYS A 1 170 ? -0.543 9.811 8.633 1.00 96.62 170 LYS A C 1
ATOM 1295 O O . LYS A 1 170 ? 0.133 10.060 9.637 1.00 96.62 170 LYS A O 1
ATOM 1300 N N . GLN A 1 171 ? -0.858 10.728 7.730 1.00 94.62 171 GLN A N 1
ATOM 1301 C CA . GLN A 1 171 ? -0.704 12.149 7.982 1.00 94.62 171 GLN A CA 1
ATOM 1302 C C . GLN A 1 171 ? -1.816 12.549 8.950 1.00 94.62 171 GLN A C 1
ATOM 1304 O O . GLN A 1 171 ? -2.970 12.173 8.747 1.00 94.62 171 GLN A O 1
ATOM 1309 N N . GLY A 1 172 ? -1.469 13.264 10.022 1.00 82.69 172 GLY A N 1
ATOM 1310 C CA . GLY A 1 172 ? -2.482 13.819 10.912 1.00 82.69 172 GLY A CA 1
ATOM 1311 C C . GLY A 1 172 ? -3.412 14.719 10.104 1.00 82.69 172 GLY A C 1
ATOM 1312 O O . GLY A 1 172 ? -2.938 15.567 9.345 1.00 82.69 172 GLY A O 1
ATOM 1313 N N . GLY A 1 173 ? -4.723 14.520 10.239 1.00 59.12 173 GLY A N 1
ATOM 1314 C CA . GLY A 1 173 ? -5.664 15.574 9.894 1.00 59.12 173 GLY A CA 1
ATOM 1315 C C . GLY A 1 173 ? -5.347 16.728 10.830 1.00 59.12 173 GLY A C 1
ATOM 1316 O O . GLY A 1 173 ? -5.391 16.553 12.043 1.00 59.12 173 GLY A O 1
ATOM 1317 N N . HIS A 1 174 ? -4.918 17.859 10.285 1.00 41.03 174 HIS A N 1
ATOM 1318 C CA . HIS A 1 174 ? -4.756 19.065 11.078 1.00 41.03 174 HIS A CA 1
ATOM 1319 C C . HIS A 1 174 ? -6.155 19.414 11.599 1.00 41.03 174 HIS A C 1
ATOM 1321 O O . HIS A 1 174 ? -6.985 19.930 10.853 1.00 41.03 174 HIS A O 1
ATOM 1327 N N . GLU A 1 175 ? -6.442 19.091 12.857 1.00 41.81 175 GLU A N 1
ATOM 1328 C CA . GLU A 1 175 ? -7.434 19.834 13.613 1.00 41.81 175 GLU A CA 1
ATOM 1329 C C . GLU A 1 175 ? -6.858 21.248 13.691 1.00 41.81 175 GLU A C 1
ATOM 1331 O O . GLU A 1 175 ? -5.953 21.540 14.474 1.00 41.81 175 GLU A O 1
ATOM 1336 N N . ILE A 1 176 ? -7.274 22.114 12.763 1.00 41.28 176 ILE A N 1
ATOM 1337 C CA . ILE A 1 176 ? -7.078 23.550 12.914 1.00 41.28 176 ILE A CA 1
ATOM 1338 C C . ILE A 1 176 ? -7.976 23.924 14.086 1.00 41.28 176 ILE A C 1
ATOM 1340 O O . ILE A 1 176 ? -9.147 24.247 13.914 1.00 41.28 176 ILE A O 1
ATOM 1344 N N . LEU A 1 177 ? -7.430 23.774 15.291 1.00 44.97 177 LEU A N 1
ATOM 1345 C CA . LEU A 1 177 ? -8.047 24.239 16.515 1.00 44.97 177 LEU A CA 1
ATOM 1346 C C . LEU A 1 177 ? -8.388 25.710 16.313 1.00 44.97 177 LEU A C 1
ATOM 1348 O O . LEU A 1 177 ? -7.513 26.521 15.994 1.00 44.97 177 LEU A O 1
ATOM 1352 N N . GLY A 1 178 ? -9.673 26.018 16.469 1.00 40.44 178 GLY A N 1
ATOM 1353 C CA . GLY A 1 178 ? -10.214 27.361 16.412 1.00 40.44 178 GLY A CA 1
ATOM 1354 C C . GLY A 1 178 ? -9.478 28.290 17.369 1.00 40.44 178 GLY A C 1
ATOM 1355 O O . GLY A 1 178 ? -9.808 28.384 18.547 1.00 40.44 178 GLY A O 1
ATOM 1356 N N . ARG A 1 179 ? -8.497 29.020 16.843 1.00 46.31 179 ARG A N 1
ATOM 1357 C CA . ARG A 1 179 ? -8.052 30.277 17.430 1.00 46.31 179 ARG A CA 1
ATOM 1358 C C . ARG A 1 179 ? -8.850 31.384 16.766 1.00 46.31 179 ARG A C 1
ATOM 1360 O O . ARG A 1 179 ? -8.459 31.893 15.722 1.00 46.31 179 ARG A O 1
ATOM 1367 N N . SER A 1 180 ? -9.980 31.714 17.382 1.00 40.41 180 SER A N 1
ATOM 1368 C CA . SER A 1 180 ? -10.485 33.080 17.320 1.00 40.41 180 SER A CA 1
ATOM 1369 C C . SER A 1 180 ? -9.592 33.900 18.251 1.00 40.41 180 SER A C 1
ATOM 1371 O O . SER A 1 180 ? -9.464 33.557 19.427 1.00 40.41 180 SER A O 1
ATOM 1373 N N . ILE A 1 181 ? -8.925 34.914 17.707 1.00 56.66 181 ILE A N 1
ATOM 1374 C CA . ILE A 1 181 ? -8.504 36.096 18.467 1.00 56.66 181 ILE A CA 1
ATOM 1375 C C . ILE A 1 181 ? -9.503 37.183 18.092 1.00 56.66 181 ILE A C 1
ATOM 1377 O O . ILE A 1 181 ? -9.830 37.244 16.883 1.00 56.66 181 ILE A O 1
#

Secondary structure (DSSP, 8-state):
---------------------------------------------------GGGG------GGGGHHHHT----EEEEEEEE-TTS-EEEEEEEEEEETTEEEEEEEEETTEEEEEEEEEETTEEEEEEEETTEEEEEEEEEEEETTEEEEEEEEEETT-SS-EEEEEEEPPP--------

Mean predicted aligned error: 17.72 Å

pLDDT: mean 74.05, std 24.3, range [31.14, 98.75]

Sequence (181 aa):
MRRQRYLFILSAACLLAASCGVAIGLVLHRWLPSAWGGQPAPAEEEAGAPAPWIMSLEEDDPDASGTLAAVDLEGRYLCSGETAGGRSYRGTVAIRRRGQTYWVLWTLAPGETHRGFGIRHGDVLVVSFLSGSAMGVVSYRIQTSGGRLRLLGRWAMLGMEKPFRETLVKQGGHEILGRSI

Radius of gyration: 32.85 Å; Cα contacts (8 Å, |Δi|>4): 254; chains: 1; bounding box: 64×101×67 Å

Foldseek 3Di:
DDDDDDDDDDDDDDDDDDDDDDDDDDDDDDDDPDDDDDDDDDDDPDPPDPPPVVPPPPVPPPVVLPPQQPDDPAAKWWKWWADPVRHIWIWMKGWDDDPQKIWIWTDTDVVFIKTWIWGDDRQKIKIWIDGPPWIKIKIWGWDDDPNWIKTWIWMDTPPDPGTITMMITHDDPPPPPDDDD